Protein AF-A0A8K0JYB5-F1 (afdb_monomer_lite)

Organism: Ladona fulva (NCBI:txid123851)

pLDDT: mean 70.26, std 24.4, range [24.77, 98.0]

Foldseek 3Di:
DLQFPVCLPVAFAEEAEADDCPFQAAADPCVLLLLVQLCVQLVQDDDSVPDDSVVVVVVDDPVSNVPRDQPAQPRYYSDHHYDPVNGGHPPVVVVVVVVVVVVVVVDDDDDDDDDDDDDDDDDDDDDDDDDDDDDDPDDDPDPPPDPRDDHHYHYDYDPDDDDVPDDPCCVVVNDDPVRVLVVLLSCLVRRDDPPSVVSSVVVCVVVVPPPVVDPPPPDDD

Secondary structure (DSSP, 8-state):
----GGGTTT-SEEEEES--TTSTTSS-S-HHHHHHHHHHHHT--S-TTT---HHHHHTS-HHHHHT----PPTTS-SS-----SSS----HHHHHHHHHHHHHHHS--------PPP----------------PPP-PPP------PPP-EEEEE--S----TTS-HHHHHH---HHHHHHHHHHHHHHH-SS-HHHHHHHHHHHTT-GGGSS-------

InterPro domains:
  IPR002018 Carboxylesterase, type B [PF00135] (4-215)
  IPR029058 Alpha/Beta hydrolase fold [G3DSA:3.40.50.1820] (1-219)
  IPR029058 Alpha/Beta hydrolase fold [SSF53474] (3-86)
  IPR051093 Neuroligin and Bile salt-activated lipase [PTHR43903] (5-213)

Structure (mmCIF, N/CA/C/O backbone):
data_AF-A0A8K0JYB5-F1
#
_entry.id   AF-A0A8K0JYB5-F1
#
loop_
_atom_site.group_PDB
_atom_site.id
_atom_site.type_symbol
_atom_site.label_atom_id
_atom_site.label_alt_id
_atom_site.label_comp_id
_atom_site.label_asym_id
_atom_site.label_entity_id
_atom_site.label_seq_id
_atom_site.pdbx_PDB_ins_code
_atom_site.Cartn_x
_atom_site.Cartn_y
_atom_site.Cartn_z
_atom_site.occupancy
_atom_site.B_iso_or_equiv
_atom_site.auth_seq_id
_atom_site.auth_comp_id
_atom_site.auth_asym_id
_atom_site.auth_atom_id
_atom_site.pdbx_PDB_model_num
ATOM 1 N N . MET A 1 1 ? -9.212 4.894 -6.465 1.00 48.72 1 MET A N 1
ATOM 2 C CA . MET A 1 1 ? -9.482 4.908 -7.920 1.00 48.72 1 MET A CA 1
ATOM 3 C C . MET A 1 1 ? -10.558 5.936 -8.332 1.00 48.72 1 MET A C 1
ATOM 5 O O . MET A 1 1 ? -11.061 5.845 -9.437 1.00 48.72 1 MET A O 1
ATOM 9 N N . TYR A 1 2 ? -10.883 6.947 -7.504 1.00 51.00 2 TYR A N 1
ATOM 10 C CA . TYR A 1 2 ? -11.837 8.040 -7.837 1.00 51.00 2 TYR A CA 1
ATOM 11 C C . TYR A 1 2 ? -11.164 9.357 -8.216 1.00 51.00 2 TYR A C 1
ATOM 13 O O . TYR A 1 2 ? -11.813 10.363 -8.461 1.00 51.00 2 TYR A O 1
ATOM 21 N N . PHE A 1 3 ? -9.842 9.307 -8.255 1.00 57.94 3 PHE A N 1
ATOM 22 C CA . PHE A 1 3 ? -8.933 10.429 -8.382 1.00 57.94 3 PHE A CA 1
ATOM 23 C C . PHE A 1 3 ? -8.273 10.466 -9.767 1.00 57.94 3 PHE A C 1
ATOM 25 O O . PHE A 1 3 ? -7.265 11.137 -9.951 1.00 57.94 3 PHE A O 1
ATOM 32 N N . LEU A 1 4 ? -8.815 9.704 -10.727 1.00 59.91 4 LEU A N 1
ATOM 33 C CA . LEU A 1 4 ? -8.378 9.732 -12.116 1.00 59.91 4 LEU A CA 1
ATOM 34 C C . LEU A 1 4 ? -9.314 10.669 -12.896 1.00 59.91 4 LEU A C 1
ATOM 36 O O . LEU A 1 4 ? -10.491 10.327 -13.043 1.00 59.91 4 LEU A O 1
ATOM 40 N N . PRO A 1 5 ? -8.826 11.796 -13.445 1.00 59.94 5 PRO A N 1
ATOM 41 C CA . PRO A 1 5 ? -9.639 12.693 -14.278 1.00 59.94 5 PRO A CA 1
ATOM 42 C C . PRO A 1 5 ? -10.185 11.988 -15.534 1.00 59.94 5 PRO A C 1
ATOM 44 O O . PRO A 1 5 ? -11.191 12.392 -16.105 1.00 59.94 5 PRO A O 1
ATOM 47 N N . LEU A 1 6 ? -9.575 10.866 -15.928 1.00 59.78 6 LEU A N 1
ATOM 48 C CA . LEU A 1 6 ? -10.021 10.014 -17.034 1.00 59.78 6 LEU A CA 1
ATOM 49 C C . LEU A 1 6 ? -11.373 9.317 -16.789 1.00 59.78 6 LEU A C 1
ATOM 51 O O . LEU A 1 6 ? -11.950 8.781 -17.731 1.00 59.78 6 LEU A O 1
ATOM 55 N N . ALA A 1 7 ? -11.873 9.287 -15.550 1.00 67.62 7 ALA A N 1
ATOM 56 C CA . ALA A 1 7 ? -13.094 8.565 -15.184 1.00 67.62 7 ALA A CA 1
ATOM 57 C C . ALA A 1 7 ? -14.283 9.481 -14.835 1.00 67.62 7 ALA A C 1
ATOM 59 O O . ALA A 1 7 ? -15.284 8.990 -14.307 1.00 67.62 7 ALA A O 1
ATOM 60 N N . GLU A 1 8 ? -14.189 10.792 -15.097 1.00 67.25 8 GLU A N 1
ATOM 61 C CA . GLU A 1 8 ? -15.178 11.778 -14.633 1.00 67.25 8 GLU A CA 1
ATOM 62 C C . GLU A 1 8 ? -16.612 11.494 -15.103 1.00 67.25 8 GLU A C 1
ATOM 64 O O . GLU A 1 8 ? -17.526 11.643 -14.292 1.00 67.25 8 GLU A O 1
ATOM 69 N N . ASP A 1 9 ? -16.787 10.963 -16.316 1.00 73.12 9 ASP A N 1
ATOM 70 C CA . ASP A 1 9 ? -18.106 10.687 -16.912 1.00 73.12 9 ASP A CA 1
ATOM 71 C C . ASP A 1 9 ? -18.423 9.190 -17.076 1.00 73.12 9 ASP A C 1
ATOM 73 O O . ASP A 1 9 ? -19.482 8.810 -17.573 1.00 73.12 9 ASP A O 1
ATOM 77 N N . LEU A 1 10 ? -17.515 8.308 -16.648 1.00 78.69 10 LEU A N 1
ATOM 78 C CA . LEU A 1 10 ? -17.691 6.857 -16.782 1.00 78.69 10 LEU A CA 1
ATOM 79 C C . LEU A 1 10 ? -18.368 6.236 -15.556 1.00 78.69 10 LEU A C 1
ATOM 81 O O . LEU A 1 10 ? -19.027 5.202 -15.662 1.00 78.69 10 LEU A O 1
ATOM 85 N N . LEU A 1 11 ? -18.216 6.856 -14.383 1.00 78.12 11 LEU A N 1
ATOM 86 C CA . LEU A 1 11 ? -18.646 6.292 -13.106 1.00 78.12 11 LEU A CA 1
ATOM 87 C C . LEU A 1 11 ? -19.663 7.203 -12.424 1.00 78.12 11 LEU A C 1
ATOM 89 O O . LEU A 1 11 ? -19.336 8.302 -11.992 1.00 78.12 11 LEU A O 1
ATOM 93 N N . HIS A 1 12 ? -20.889 6.706 -12.277 1.00 80.75 12 HIS A N 1
ATOM 94 C CA . HIS A 1 12 ? -21.977 7.431 -11.612 1.00 80.75 12 HIS A CA 1
ATOM 95 C C . HIS A 1 12 ? -22.066 7.101 -10.119 1.00 80.75 12 HIS A C 1
ATOM 97 O O . HIS A 1 12 ? -22.428 7.947 -9.303 1.00 80.75 12 HIS A O 1
ATOM 103 N N . ARG A 1 13 ? -21.744 5.850 -9.765 1.00 84.00 13 ARG A N 1
ATOM 104 C CA . ARG A 1 13 ? -21.832 5.324 -8.404 1.00 84.00 13 ARG A CA 1
ATOM 105 C C . ARG A 1 13 ? -20.625 4.476 -8.058 1.00 84.00 13 ARG A C 1
ATOM 107 O O . ARG A 1 13 ? -20.001 3.858 -8.918 1.00 84.00 13 ARG A O 1
ATOM 114 N N . VAL A 1 14 ? -20.340 4.458 -6.771 1.00 85.25 14 VAL A N 1
ATOM 115 C CA . VAL A 1 14 ? -19.117 3.983 -6.160 1.00 85.25 14 VAL A CA 1
ATOM 116 C C . VAL A 1 14 ? -19.487 3.216 -4.909 1.00 85.25 14 VAL A C 1
ATOM 118 O O . VAL A 1 14 ? -20.144 3.759 -4.023 1.00 85.25 14 VAL A O 1
ATOM 121 N N . ILE A 1 15 ? -19.023 1.974 -4.817 1.00 88.00 15 ILE A N 1
ATOM 122 C CA . ILE A 1 15 ? -19.116 1.187 -3.591 1.00 88.00 15 ILE A CA 1
ATOM 123 C C . ILE A 1 15 ? -17.694 0.851 -3.146 1.00 88.00 15 ILE A C 1
ATOM 125 O O . ILE A 1 15 ? -16.926 0.250 -3.896 1.00 88.00 15 ILE A O 1
ATOM 129 N N . LEU A 1 16 ? -17.338 1.276 -1.938 1.00 87.44 16 LEU A N 1
ATOM 130 C CA . LEU A 1 16 ? -16.077 0.968 -1.275 1.00 87.44 16 LEU A CA 1
ATOM 131 C C . LEU A 1 16 ? -16.330 -0.058 -0.174 1.00 87.44 16 LEU A C 1
ATOM 133 O O . LEU A 1 16 ? -17.006 0.245 0.804 1.00 87.44 16 LEU A O 1
ATOM 137 N N . LEU A 1 17 ? -15.776 -1.258 -0.325 1.00 88.75 17 LEU A N 1
ATOM 138 C CA . LEU A 1 17 ? -15.872 -2.321 0.673 1.00 88.75 17 LEU A CA 1
ATOM 139 C C . LEU A 1 17 ? -14.520 -2.448 1.380 1.00 88.75 17 LEU A C 1
ATOM 141 O O . LEU A 1 17 ? -13.545 -2.831 0.737 1.00 88.75 17 LEU A O 1
ATOM 145 N N . SER A 1 18 ? -14.453 -2.104 2.671 1.00 83.25 18 SER A N 1
ATOM 146 C CA . SER A 1 18 ? -13.259 -2.311 3.515 1.00 83.25 18 SER A CA 1
ATOM 147 C C . SER A 1 18 ? -11.953 -1.760 2.918 1.00 83.25 18 SER A C 1
ATOM 149 O O . SER A 1 18 ? -10.884 -2.354 3.037 1.00 83.25 18 SER A O 1
ATOM 151 N N . GLY A 1 19 ? -12.031 -0.620 2.226 1.00 82.69 19 GLY A N 1
ATOM 152 C CA . GLY A 1 19 ? -10.877 -0.020 1.568 1.00 82.69 19 GLY A CA 1
ATOM 153 C C . GLY A 1 19 ? -11.139 1.390 1.059 1.00 82.69 19 GLY A C 1
ATOM 154 O O . GLY A 1 19 ? -12.228 1.710 0.591 1.00 82.69 19 GLY A O 1
ATOM 155 N N . SER A 1 20 ? -10.118 2.242 1.143 1.00 83.06 20 SER A N 1
ATOM 156 C CA . SER A 1 20 ? -10.150 3.625 0.671 1.00 83.06 20 SER A CA 1
ATOM 157 C C . SER A 1 20 ? -8.807 4.002 0.057 1.00 83.06 20 SER A C 1
ATOM 159 O O . SER A 1 20 ? -7.765 3.503 0.469 1.00 83.06 20 SER A O 1
ATOM 161 N N . ALA A 1 21 ? -8.812 4.941 -0.892 1.00 81.06 21 ALA A N 1
ATOM 162 C CA . ALA A 1 21 ? -7.580 5.542 -1.410 1.00 81.06 21 ALA A CA 1
ATOM 163 C C . ALA A 1 21 ? -6.817 6.357 -0.346 1.00 81.06 21 ALA A C 1
ATOM 165 O O . ALA A 1 21 ? -5.648 6.671 -0.543 1.00 81.06 21 ALA A O 1
ATOM 166 N N . LEU A 1 22 ? -7.474 6.690 0.770 1.00 79.62 22 LEU A N 1
ATOM 167 C CA . LEU A 1 22 ? -6.866 7.369 1.916 1.00 79.62 22 LEU A CA 1
ATOM 168 C C . LEU A 1 22 ? -6.230 6.396 2.917 1.00 79.62 22 LEU A C 1
ATOM 170 O O . LEU A 1 22 ? -5.566 6.830 3.858 1.00 79.62 22 LEU A O 1
ATOM 174 N N . SER A 1 23 ? -6.427 5.088 2.742 1.00 85.25 23 SER A N 1
ATOM 175 C CA . SER A 1 23 ? -5.821 4.101 3.625 1.00 85.25 23 SER A CA 1
ATOM 176 C C . SER A 1 23 ? -4.289 4.143 3.509 1.00 85.25 23 SER A C 1
ATOM 178 O O . SER A 1 23 ? -3.768 4.271 2.399 1.00 85.25 23 SER A O 1
ATOM 180 N N . PRO A 1 24 ? -3.529 3.956 4.608 1.00 83.50 24 PRO A N 1
ATOM 181 C CA . PRO A 1 24 ? -2.062 3.969 4.571 1.00 83.50 24 PRO A CA 1
ATOM 182 C C . PRO A 1 24 ? -1.436 2.949 3.610 1.00 83.50 24 PRO A C 1
ATOM 184 O O . PRO A 1 24 ? -0.300 3.138 3.183 1.00 83.50 24 PRO A O 1
ATOM 187 N N . TRP A 1 25 ? -2.182 1.890 3.282 1.00 85.31 25 TRP A N 1
ATOM 188 C CA . TRP A 1 25 ? -1.802 0.810 2.375 1.00 85.31 25 TRP A CA 1
ATOM 189 C C . TRP A 1 25 ? -2.199 1.043 0.907 1.00 85.31 25 TRP A C 1
ATOM 191 O O . TRP A 1 25 ? -1.864 0.227 0.056 1.00 85.31 25 TRP A O 1
ATOM 201 N N . ALA A 1 26 ? -2.908 2.128 0.586 1.00 88.88 26 ALA A N 1
ATOM 202 C CA . ALA A 1 26 ? -3.446 2.350 -0.757 1.00 88.88 26 ALA A CA 1
ATOM 203 C C . ALA A 1 26 ? -2.486 3.081 -1.709 1.00 88.88 26 ALA A C 1
ATOM 205 O O . ALA A 1 26 ? -2.687 3.032 -2.923 1.00 88.88 26 ALA A O 1
ATOM 206 N N . LEU A 1 27 ? -1.466 3.763 -1.176 1.00 88.50 27 LEU A N 1
ATOM 207 C CA . LEU A 1 27 ? -0.508 4.551 -1.950 1.00 88.50 27 LEU A CA 1
ATOM 208 C C . LEU A 1 27 ? 0.933 4.249 -1.539 1.00 88.50 27 LEU A C 1
ATOM 210 O O . LEU A 1 27 ? 1.238 4.107 -0.352 1.00 88.50 27 LEU A O 1
ATOM 214 N N . GLN A 1 28 ? 1.823 4.208 -2.528 1.00 90.88 28 GLN A N 1
ATOM 215 C CA . GLN A 1 28 ? 3.258 4.121 -2.309 1.00 90.88 28 GLN A CA 1
ATOM 216 C C . GLN A 1 28 ? 3.793 5.481 -1.848 1.00 90.88 28 GLN A C 1
ATOM 218 O O . GLN A 1 28 ? 3.543 6.512 -2.472 1.00 90.88 28 GLN A O 1
ATOM 223 N N . ARG A 1 29 ? 4.532 5.474 -0.738 1.00 86.94 29 ARG A N 1
ATOM 224 C CA . ARG A 1 29 ? 5.099 6.676 -0.111 1.00 86.94 29 ARG A CA 1
ATOM 225 C C . ARG A 1 29 ? 6.464 7.039 -0.657 1.00 86.94 29 ARG A C 1
ATOM 227 O O . ARG A 1 29 ? 6.809 8.213 -0.676 1.00 86.94 29 ARG A O 1
ATOM 234 N N . ASP A 1 30 ? 7.228 6.033 -1.062 1.00 89.31 30 ASP A N 1
ATOM 235 C CA . ASP A 1 30 ? 8.566 6.204 -1.606 1.00 89.31 30 ASP A CA 1
ATOM 236 C C . ASP A 1 30 ? 8.699 5.396 -2.907 1.00 89.31 30 ASP A C 1
ATOM 238 O O . ASP A 1 30 ? 9.260 4.299 -2.931 1.00 89.31 30 ASP A O 1
ATOM 242 N N . PRO A 1 31 ? 8.120 5.897 -4.014 1.00 90.88 31 PRO A N 1
ATOM 243 C CA . PRO A 1 31 ? 8.147 5.189 -5.291 1.00 90.88 31 PRO A CA 1
ATOM 244 C C . PRO A 1 31 ? 9.571 5.026 -5.838 1.00 90.88 31 PRO A C 1
ATOM 246 O O . PRO A 1 31 ? 9.840 4.065 -6.557 1.00 90.88 31 PRO A O 1
ATOM 249 N N . LEU A 1 32 ? 10.500 5.918 -5.475 1.00 91.38 32 LEU A N 1
ATOM 250 C CA . LEU A 1 32 ? 11.887 5.852 -5.930 1.00 91.38 32 LEU A CA 1
ATOM 251 C C . LEU A 1 32 ? 12.664 4.714 -5.267 1.00 91.38 32 LEU A C 1
ATOM 253 O O . LEU A 1 32 ? 13.442 4.048 -5.957 1.00 91.38 32 LEU A O 1
ATOM 257 N N . SER A 1 33 ? 12.459 4.440 -3.974 1.00 92.50 33 SER A N 1
ATOM 258 C CA . SER A 1 33 ? 13.098 3.270 -3.353 1.00 92.50 33 SER A CA 1
ATOM 259 C C . SER A 1 33 ? 12.580 1.956 -3.931 1.00 92.50 33 SER A C 1
ATOM 261 O O . SER A 1 33 ? 13.381 1.054 -4.186 1.00 92.50 33 SER A O 1
ATOM 263 N N . VAL A 1 34 ? 11.282 1.868 -4.241 1.00 94.06 34 VAL A N 1
ATOM 264 C CA . VAL A 1 34 ? 10.707 0.703 -4.932 1.00 94.06 34 VAL A CA 1
ATOM 265 C C . VAL A 1 34 ? 11.284 0.565 -6.340 1.00 94.06 34 VAL A C 1
ATOM 267 O O . VAL A 1 34 ? 11.760 -0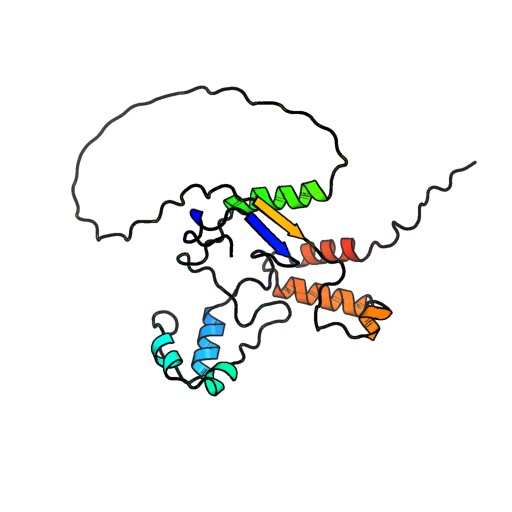.514 -6.691 1.00 94.06 34 VAL A O 1
ATOM 270 N N . LYS A 1 35 ? 11.325 1.650 -7.128 1.00 93.81 35 LYS A N 1
ATOM 271 C CA . LYS A 1 35 ? 11.925 1.656 -8.475 1.00 93.81 35 LYS A CA 1
ATOM 272 C C . LYS A 1 35 ? 13.380 1.184 -8.441 1.00 93.81 35 LYS A C 1
ATOM 274 O O . LYS A 1 35 ? 13.771 0.354 -9.258 1.00 93.81 35 LYS A O 1
ATOM 279 N N . ARG A 1 36 ? 14.164 1.646 -7.461 1.00 94.25 36 ARG A N 1
ATOM 280 C CA . ARG A 1 36 ? 15.546 1.191 -7.247 1.00 94.25 36 ARG A CA 1
ATOM 281 C C . ARG A 1 36 ? 15.624 -0.293 -6.931 1.00 94.25 36 ARG A C 1
ATOM 283 O O . ARG A 1 36 ? 16.428 -0.992 -7.537 1.00 94.25 36 ARG A O 1
ATOM 290 N N . LYS A 1 37 ? 14.770 -0.788 -6.036 1.00 95.25 37 LYS A N 1
ATOM 291 C CA . LYS A 1 37 ? 14.767 -2.205 -5.664 1.00 95.25 37 LYS A CA 1
ATOM 292 C C . LYS A 1 37 ? 14.430 -3.110 -6.849 1.00 95.25 37 LYS A C 1
ATOM 294 O O . LYS A 1 37 ? 15.079 -4.135 -7.042 1.00 95.25 37 LYS A O 1
ATOM 299 N N . VAL A 1 38 ? 13.457 -2.695 -7.659 1.00 95.81 38 VAL A N 1
ATOM 300 C CA . VAL A 1 38 ? 13.084 -3.371 -8.908 1.00 95.81 38 VAL A CA 1
ATOM 301 C C . VAL A 1 38 ? 14.264 -3.375 -9.880 1.00 95.81 38 VAL A C 1
ATOM 303 O O . VAL A 1 38 ? 14.623 -4.433 -10.391 1.00 95.81 38 VAL A O 1
ATOM 306 N N . ALA A 1 39 ? 14.902 -2.225 -10.106 1.00 96.19 39 ALA A N 1
ATOM 307 C CA . ALA A 1 39 ? 16.066 -2.099 -10.985 1.00 96.19 39 ALA A CA 1
ATOM 308 C C . ALA A 1 39 ? 17.226 -3.015 -10.559 1.00 96.19 39 ALA A C 1
ATOM 310 O O . ALA A 1 39 ? 17.793 -3.723 -11.388 1.00 96.19 39 ALA A O 1
ATOM 311 N N . GLU A 1 40 ? 17.542 -3.051 -9.262 1.00 95.50 40 GLU A N 1
ATOM 312 C CA . GLU A 1 40 ? 18.587 -3.910 -8.692 1.00 95.50 40 GLU A CA 1
ATOM 313 C C . GLU A 1 40 ? 18.292 -5.402 -8.891 1.00 95.50 40 GLU A C 1
ATOM 315 O O . GLU A 1 40 ? 19.175 -6.149 -9.303 1.00 95.50 40 GLU A O 1
ATOM 320 N N . GLN A 1 41 ? 17.061 -5.843 -8.613 1.00 96.56 41 GLN A N 1
ATOM 321 C CA . GLN A 1 41 ? 16.699 -7.265 -8.666 1.00 96.56 41 GLN A CA 1
ATOM 322 C C . GLN A 1 41 ? 16.473 -7.779 -10.091 1.00 96.56 41 GLN A C 1
ATOM 324 O O . GLN A 1 41 ? 16.677 -8.960 -10.352 1.00 96.56 41 GLN A O 1
ATOM 329 N N . THR A 1 42 ? 16.083 -6.902 -11.017 1.00 96.44 42 THR A N 1
ATOM 330 C CA . THR A 1 42 ? 15.870 -7.260 -12.429 1.00 96.44 42 THR A CA 1
ATOM 331 C C . THR A 1 42 ? 17.100 -7.010 -13.301 1.00 96.44 42 THR A C 1
ATOM 333 O O . THR A 1 42 ? 17.146 -7.480 -14.437 1.00 96.44 42 THR A O 1
ATOM 336 N N . GLY A 1 43 ? 18.100 -6.269 -12.813 1.00 96.06 43 GLY A N 1
ATOM 337 C CA . GLY A 1 43 ? 19.250 -5.826 -13.608 1.00 96.06 43 GLY A CA 1
ATOM 338 C C . GLY A 1 43 ? 18.916 -4.731 -14.631 1.00 96.06 43 GLY A C 1
ATOM 339 O O . GLY A 1 43 ? 19.703 -4.484 -15.543 1.00 96.06 43 GLY A O 1
ATOM 340 N N . CYS A 1 44 ? 17.749 -4.087 -14.520 1.00 96.06 44 CYS A N 1
ATOM 341 C CA . CYS A 1 44 ? 17.373 -2.950 -15.358 1.00 96.06 44 CYS A CA 1
ATOM 342 C C . CYS A 1 44 ? 17.948 -1.653 -14.778 1.00 96.06 44 CYS A C 1
ATOM 344 O O . CYS A 1 44 ? 17.313 -0.992 -13.959 1.00 96.06 44 CYS A O 1
ATOM 346 N N . HIS A 1 45 ? 19.171 -1.311 -15.183 1.00 92.50 45 HIS A N 1
ATOM 347 C CA . HIS A 1 45 ? 19.892 -0.125 -14.713 1.00 92.50 45 HIS A CA 1
ATOM 348 C C . HIS A 1 45 ? 19.600 1.126 -15.558 1.00 92.50 45 HIS A C 1
ATOM 350 O O . HIS A 1 45 ? 19.175 1.027 -16.706 1.00 92.50 45 HIS A O 1
ATOM 356 N N . GLY A 1 46 ? 19.858 2.300 -14.981 1.00 89.56 46 GLY A N 1
ATOM 357 C CA . GLY A 1 46 ? 19.674 3.619 -15.593 1.00 89.56 46 GLY A CA 1
ATOM 358 C C . GLY A 1 46 ? 19.723 4.719 -14.531 1.00 89.56 46 GLY A C 1
ATOM 359 O O . GLY A 1 46 ? 19.891 4.421 -13.340 1.00 89.56 46 GLY A O 1
ATOM 360 N N . ASP A 1 47 ? 19.553 5.974 -14.937 1.00 91.50 47 ASP A N 1
ATOM 361 C CA . ASP A 1 47 ? 19.247 7.059 -14.008 1.00 91.50 47 ASP A CA 1
ATOM 362 C C . ASP A 1 47 ? 17.798 6.910 -13.531 1.00 91.50 47 ASP A C 1
ATOM 364 O O . ASP A 1 47 ? 16.837 7.175 -14.241 1.00 91.50 47 ASP A O 1
ATOM 368 N N . LEU A 1 48 ? 17.609 6.460 -12.296 1.00 88.69 48 LEU A N 1
ATOM 369 C CA . LEU A 1 48 ? 16.275 6.154 -11.785 1.00 88.69 48 LEU A CA 1
ATOM 370 C C . LEU A 1 48 ? 15.409 7.395 -11.527 1.00 88.69 48 LEU A C 1
ATOM 372 O O . LEU A 1 48 ? 14.213 7.224 -11.271 1.00 88.69 48 LEU A O 1
ATOM 376 N N . LEU A 1 49 ? 15.968 8.605 -11.575 1.00 88.88 49 LEU A N 1
ATOM 377 C CA . LEU A 1 49 ? 15.187 9.838 -11.483 1.00 88.88 49 LEU A CA 1
ATOM 378 C C . LEU A 1 49 ? 14.604 10.217 -12.844 1.00 88.88 49 LEU A C 1
ATOM 380 O O . LEU A 1 49 ? 13.408 10.483 -12.931 1.00 88.88 49 LEU A O 1
ATOM 384 N N . GLU A 1 50 ? 15.424 10.149 -13.889 1.00 88.81 50 GLU A N 1
ATOM 385 C CA . GLU A 1 50 ? 15.081 10.676 -15.214 1.00 88.81 50 GLU A CA 1
ATOM 386 C C . GLU A 1 50 ? 14.654 9.585 -16.212 1.00 88.81 50 GLU A C 1
ATOM 388 O O . GLU A 1 50 ? 13.750 9.803 -17.021 1.00 88.81 50 GLU A O 1
ATOM 393 N N . ASP A 1 51 ? 15.239 8.388 -16.138 1.00 92.00 51 ASP A N 1
ATOM 394 C CA . ASP A 1 51 ? 15.022 7.328 -17.124 1.00 92.00 51 ASP A CA 1
ATOM 395 C C . ASP A 1 51 ? 13.767 6.494 -16.830 1.00 92.00 51 ASP A C 1
ATOM 397 O O . ASP A 1 51 ? 13.498 6.074 -15.695 1.00 92.00 51 ASP A O 1
ATOM 401 N N . ASP A 1 52 ? 13.023 6.154 -17.884 1.00 90.69 52 ASP A N 1
ATOM 402 C CA . ASP A 1 52 ? 11.996 5.114 -17.843 1.00 90.69 52 ASP A CA 1
ATOM 403 C C . ASP A 1 52 ? 12.636 3.734 -18.055 1.00 90.69 52 ASP A C 1
ATOM 405 O O . ASP A 1 52 ? 13.094 3.403 -19.147 1.00 90.69 52 ASP A O 1
ATOM 409 N N . ILE A 1 53 ? 12.642 2.904 -17.008 1.00 94.69 53 ILE A N 1
ATOM 410 C CA . ILE A 1 53 ? 13.175 1.533 -17.059 1.00 94.69 53 ILE A CA 1
ATOM 411 C C . ILE A 1 53 ? 12.160 0.515 -17.609 1.00 94.69 53 ILE A C 1
ATOM 413 O O . ILE A 1 53 ? 12.504 -0.657 -17.787 1.00 94.69 53 ILE A O 1
ATOM 417 N N . ALA A 1 54 ? 10.918 0.927 -17.895 1.00 94.50 54 ALA A N 1
ATOM 418 C CA . ALA A 1 54 ? 9.872 0.040 -18.402 1.00 94.50 54 ALA A CA 1
ATOM 419 C C . ALA A 1 54 ? 10.240 -0.710 -19.696 1.00 94.50 54 ALA A C 1
ATOM 421 O O . ALA A 1 54 ? 9.860 -1.877 -19.796 1.00 94.50 54 ALA A O 1
ATOM 422 N N . PRO A 1 55 ? 10.969 -0.134 -20.676 1.00 96.25 55 PRO A N 1
ATOM 423 C CA . PRO A 1 55 ? 11.417 -0.881 -21.849 1.00 96.25 55 PRO A CA 1
ATOM 424 C C . PRO A 1 55 ? 12.231 -2.127 -21.481 1.00 96.25 55 PRO A C 1
ATOM 426 O O . PRO A 1 55 ? 11.900 -3.208 -21.945 1.00 96.25 55 PRO A O 1
ATOM 429 N N . CYS A 1 56 ? 13.201 -2.008 -20.568 1.00 96.94 56 CYS A N 1
ATOM 430 C CA . CYS A 1 56 ? 13.977 -3.155 -20.087 1.00 96.94 56 CYS A CA 1
ATOM 431 C C . CYS A 1 56 ? 13.108 -4.167 -19.328 1.00 96.94 56 CYS A C 1
ATOM 433 O O . CYS A 1 56 ? 13.250 -5.373 -19.511 1.00 96.94 56 CYS A O 1
ATOM 435 N N . LEU A 1 57 ? 12.182 -3.691 -18.487 1.00 96.81 57 LEU A N 1
ATOM 436 C CA . LEU A 1 57 ? 11.294 -4.572 -17.722 1.00 96.81 57 LEU A CA 1
ATOM 437 C C . LEU A 1 57 ? 10.359 -5.391 -18.619 1.00 96.81 57 LEU A C 1
ATOM 439 O O . LEU A 1 57 ? 10.009 -6.510 -18.258 1.00 96.81 57 LEU A O 1
ATOM 443 N N . ARG A 1 58 ? 9.965 -4.861 -19.784 1.00 97.25 58 ARG A N 1
ATOM 444 C CA . ARG A 1 58 ? 9.135 -5.586 -20.760 1.00 97.25 58 ARG A CA 1
ATOM 445 C C . ARG A 1 58 ? 9.862 -6.768 -21.407 1.00 97.25 58 ARG A C 1
ATOM 447 O O . ARG A 1 58 ? 9.183 -7.685 -21.858 1.00 97.25 58 ARG A O 1
ATOM 454 N N . ASP A 1 59 ? 11.194 -6.765 -21.404 1.00 97.69 59 ASP A N 1
ATOM 455 C CA . ASP A 1 59 ? 12.018 -7.857 -21.937 1.00 97.69 59 ASP A CA 1
ATOM 456 C C . ASP A 1 59 ? 12.319 -8.945 -20.889 1.00 97.69 59 ASP A C 1
ATOM 458 O O . ASP A 1 59 ? 12.900 -9.982 -21.216 1.00 97.69 59 ASP A O 1
ATOM 462 N N . LYS A 1 60 ? 11.934 -8.732 -19.622 1.00 98.00 60 L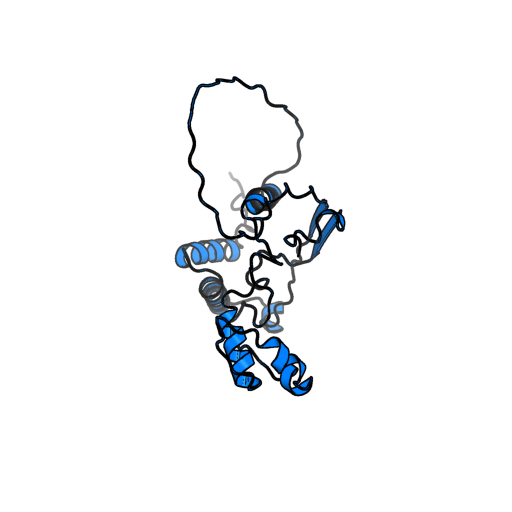YS A N 1
ATOM 463 C CA . LYS A 1 60 ? 12.106 -9.714 -18.543 1.00 98.00 60 LYS A CA 1
ATOM 464 C C . LYS A 1 60 ? 11.054 -10.808 -18.616 1.00 98.00 60 LYS A C 1
ATOM 466 O O . LYS A 1 60 ? 9.906 -10.591 -19.008 1.00 98.00 60 LYS A O 1
ATOM 471 N N . THR A 1 61 ? 11.437 -12.000 -18.181 1.00 97.88 61 THR A N 1
ATOM 472 C CA . THR A 1 61 ? 10.495 -13.107 -18.030 1.00 97.88 61 THR A CA 1
ATOM 473 C C . THR A 1 61 ? 9.522 -12.834 -16.884 1.00 97.88 61 THR A C 1
ATOM 475 O O . THR A 1 61 ? 9.820 -12.111 -15.932 1.00 97.88 61 THR A O 1
ATOM 478 N N . LEU A 1 62 ? 8.342 -13.456 -16.946 1.00 96.81 62 LEU A N 1
ATOM 479 C CA . LEU A 1 62 ? 7.359 -13.349 -15.868 1.00 96.81 62 LEU A CA 1
ATOM 480 C C . LEU A 1 62 ? 7.931 -13.828 -14.524 1.00 96.81 62 LEU A C 1
ATOM 482 O O . LEU A 1 62 ? 7.637 -13.230 -13.496 1.00 96.81 62 LEU A O 1
ATOM 486 N N . GLU A 1 63 ? 8.753 -14.879 -14.529 1.00 97.38 63 GLU A N 1
ATOM 487 C CA . GLU A 1 63 ? 9.383 -15.409 -13.318 1.00 97.38 63 GLU A CA 1
ATOM 488 C C . GLU A 1 63 ? 10.342 -14.392 -12.686 1.00 97.38 63 GLU A C 1
ATOM 490 O O . GLU A 1 63 ? 10.249 -14.137 -11.488 1.00 97.38 63 GLU A O 1
ATOM 495 N N . GLU A 1 64 ? 11.184 -13.734 -13.490 1.00 96.69 64 GLU A N 1
ATOM 496 C CA . GLU A 1 64 ? 12.064 -12.658 -13.012 1.00 96.69 64 GLU A CA 1
ATOM 497 C C . GLU A 1 64 ? 11.270 -11.479 -12.435 1.00 96.69 64 GLU A C 1
ATOM 499 O O . GLU A 1 64 ? 11.657 -10.929 -11.406 1.00 96.69 64 GLU A O 1
ATOM 504 N N . LEU A 1 65 ? 10.152 -11.099 -13.065 1.00 96.25 65 LEU A N 1
ATOM 505 C CA . LEU A 1 65 ? 9.303 -10.002 -12.588 1.00 96.25 65 LEU A CA 1
ATOM 506 C C . LEU A 1 65 ? 8.571 -10.352 -11.285 1.00 96.25 65 LEU A C 1
ATOM 508 O O . LEU A 1 65 ? 8.478 -9.512 -10.391 1.00 96.25 65 LEU A O 1
ATOM 512 N N . LEU A 1 66 ? 8.062 -11.580 -11.160 1.00 95.38 66 LEU A N 1
ATOM 513 C CA . LEU A 1 66 ? 7.370 -12.049 -9.955 1.00 95.38 66 LEU A CA 1
ATOM 514 C C . LEU A 1 66 ? 8.328 -12.333 -8.791 1.00 95.38 66 LEU A C 1
ATOM 516 O O . LEU A 1 66 ? 7.905 -12.289 -7.637 1.00 95.38 66 LEU A O 1
ATOM 520 N N . ALA A 1 67 ? 9.604 -12.598 -9.075 1.00 96.25 67 ALA A N 1
ATOM 521 C CA . ALA A 1 67 ? 10.634 -12.763 -8.054 1.00 96.25 67 ALA A CA 1
ATOM 522 C C . ALA A 1 67 ? 11.004 -11.443 -7.350 1.00 96.25 67 ALA A C 1
ATOM 524 O O . ALA A 1 67 ? 11.643 -11.470 -6.294 1.00 96.25 67 ALA A O 1
ATOM 525 N N . VAL A 1 68 ? 10.605 -10.289 -7.902 1.00 96.38 68 VAL A N 1
ATOM 526 C CA . VAL A 1 68 ? 10.897 -8.985 -7.304 1.00 96.38 68 VAL A CA 1
ATOM 527 C C . VAL A 1 68 ? 10.104 -8.792 -6.013 1.00 96.38 68 VAL A C 1
ATOM 529 O O . VAL A 1 68 ? 8.874 -8.832 -6.002 1.00 96.38 68 VAL A O 1
ATOM 532 N N . SER A 1 69 ? 10.811 -8.496 -4.924 1.00 94.38 69 SER A N 1
ATOM 533 C CA . SER A 1 69 ? 10.219 -8.284 -3.602 1.00 94.38 69 SER A CA 1
ATOM 534 C C . SER A 1 69 ? 10.638 -6.930 -3.015 1.00 94.38 69 SER A C 1
ATOM 536 O O . SER A 1 69 ? 11.772 -6.780 -2.537 1.00 94.38 69 SER A O 1
ATOM 538 N N . PRO A 1 70 ? 9.749 -5.920 -3.052 1.00 86.69 70 PRO A N 1
ATOM 539 C CA . PRO A 1 70 ? 9.955 -4.640 -2.391 1.00 86.69 70 PRO A CA 1
ATOM 540 C C . PRO A 1 70 ? 9.602 -4.792 -0.910 1.00 86.69 70 PRO A C 1
ATOM 542 O O . PRO A 1 70 ? 8.474 -4.513 -0.539 1.00 86.69 70 PRO A O 1
ATOM 545 N N . ASP A 1 71 ? 10.540 -5.284 -0.096 1.00 90.12 71 ASP A N 1
ATOM 546 C CA . ASP A 1 71 ? 10.426 -5.482 1.364 1.00 90.12 71 ASP A CA 1
ATOM 547 C C . ASP A 1 71 ? 9.923 -4.209 2.085 1.00 90.12 71 ASP A C 1
ATOM 549 O O . ASP A 1 71 ? 10.721 -3.308 2.376 1.00 90.12 71 ASP A O 1
ATOM 553 N N . PRO A 1 72 ? 8.606 -4.062 2.331 1.00 91.06 72 PRO A N 1
ATOM 554 C CA . PRO A 1 72 ? 8.050 -2.812 2.804 1.00 91.06 72 PRO A CA 1
ATOM 555 C C . PRO A 1 72 ? 7.932 -2.827 4.330 1.00 91.06 72 PRO A C 1
ATOM 557 O O . PRO A 1 72 ? 7.706 -3.873 4.948 1.00 91.06 72 PRO A O 1
ATOM 560 N N . PRO A 1 73 ? 7.986 -1.659 4.992 1.00 90.56 73 PRO A N 1
ATOM 561 C CA . PRO A 1 73 ? 7.660 -1.590 6.405 1.00 90.56 73 PRO A CA 1
ATOM 562 C C . PRO A 1 73 ? 6.245 -2.121 6.659 1.00 90.56 73 PRO A C 1
ATOM 564 O O . PRO A 1 73 ? 5.314 -1.836 5.908 1.00 90.56 73 PRO A O 1
ATOM 567 N N . ARG A 1 74 ? 6.062 -2.835 7.775 1.00 89.06 74 ARG A N 1
ATOM 568 C CA . ARG A 1 74 ? 4.751 -3.353 8.195 1.00 89.06 74 ARG A CA 1
ATOM 569 C C . ARG A 1 74 ? 3.660 -2.275 8.094 1.00 89.06 74 ARG A C 1
ATOM 571 O O . ARG A 1 74 ? 3.885 -1.144 8.536 1.00 89.06 74 ARG A O 1
ATOM 578 N N . PHE A 1 75 ? 2.492 -2.661 7.576 1.00 88.31 75 PHE A N 1
ATOM 579 C CA . PHE A 1 75 ? 1.313 -1.817 7.310 1.00 88.31 75 PHE A CA 1
ATOM 580 C C . PHE A 1 75 ? 1.411 -0.851 6.123 1.00 88.31 75 PHE A C 1
ATOM 582 O O . PHE A 1 75 ? 0.445 -0.132 5.862 1.00 88.31 75 PHE A O 1
ATOM 589 N N . LEU A 1 76 ? 2.535 -0.824 5.408 1.00 89.19 76 LEU A N 1
ATOM 590 C CA . LEU A 1 76 ? 2.699 -0.055 4.178 1.00 89.19 76 LEU A CA 1
ATOM 591 C C . LEU A 1 76 ? 2.753 -0.990 2.965 1.00 89.19 76 LEU A C 1
ATOM 593 O O . LEU A 1 76 ? 3.114 -2.160 3.110 1.00 89.19 76 LEU A O 1
ATOM 597 N N . PRO A 1 77 ? 2.394 -0.499 1.769 1.00 90.88 77 PRO A N 1
ATOM 598 C CA . PRO A 1 77 ? 2.431 -1.323 0.577 1.00 90.88 77 PRO A CA 1
ATOM 599 C C . PRO A 1 77 ? 3.855 -1.409 0.013 1.00 90.88 77 PRO A C 1
ATOM 601 O O . PRO A 1 77 ? 4.620 -0.446 0.072 1.00 90.88 77 PRO A O 1
ATOM 604 N N . GLY A 1 78 ? 4.189 -2.554 -0.583 1.00 91.88 78 GLY A N 1
ATOM 605 C CA . GLY A 1 78 ? 5.392 -2.712 -1.408 1.00 91.88 78 GLY A CA 1
ATOM 606 C C . GLY A 1 78 ? 5.167 -2.158 -2.813 1.00 91.88 78 GLY A C 1
ATOM 607 O O . GLY A 1 78 ? 5.740 -1.142 -3.196 1.00 91.88 78 GLY A O 1
ATOM 608 N N . PHE A 1 79 ? 4.249 -2.768 -3.563 1.00 92.94 79 PHE A N 1
ATOM 609 C CA . PHE A 1 79 ? 3.742 -2.214 -4.818 1.00 92.94 79 PHE A CA 1
ATOM 610 C C . PHE A 1 79 ? 2.380 -1.559 -4.591 1.00 92.94 79 PHE A C 1
ATOM 612 O O . PHE A 1 79 ? 1.449 -2.202 -4.110 1.00 92.94 79 PHE A O 1
ATOM 619 N N . ALA A 1 80 ? 2.262 -0.281 -4.939 1.00 91.25 80 ALA A N 1
ATOM 620 C CA . ALA A 1 80 ? 1.009 0.464 -4.912 1.00 91.25 80 ALA A CA 1
ATOM 621 C C . ALA A 1 80 ? 1.073 1.643 -5.894 1.00 91.25 80 ALA A C 1
ATOM 623 O O . ALA A 1 80 ? 2.173 2.066 -6.265 1.00 91.25 80 ALA A O 1
ATOM 624 N N . PRO A 1 81 ? -0.082 2.202 -6.297 1.00 89.12 81 PRO A N 1
ATOM 625 C CA . PRO A 1 81 ? -0.121 3.461 -7.030 1.00 89.12 81 PRO A CA 1
ATOM 626 C C . PRO A 1 81 ? 0.613 4.570 -6.269 1.00 89.12 81 PRO A C 1
ATOM 628 O O . PRO A 1 81 ? 0.623 4.585 -5.039 1.00 89.12 81 PRO A O 1
ATOM 631 N N . PHE A 1 82 ? 1.184 5.528 -6.988 1.00 86.12 82 PHE A N 1
ATOM 632 C CA . PHE A 1 82 ? 1.776 6.732 -6.412 1.00 86.12 82 PHE A CA 1
ATOM 633 C C . PHE A 1 82 ? 1.169 7.967 -7.073 1.00 86.12 82 PHE A C 1
ATOM 635 O O . PHE A 1 82 ? 0.588 7.890 -8.154 1.00 86.12 82 PHE A O 1
ATOM 642 N N . VAL A 1 83 ? 1.256 9.101 -6.385 1.00 82.56 83 VAL A N 1
ATOM 643 C CA . VAL A 1 83 ? 0.735 10.374 -6.885 1.00 82.56 83 VAL A CA 1
ATOM 644 C C . VAL A 1 83 ? 1.765 10.956 -7.848 1.00 82.56 83 VAL A C 1
ATOM 646 O O . VAL A 1 83 ? 2.844 11.359 -7.423 1.00 82.56 83 VAL A O 1
ATOM 649 N N . ASP A 1 84 ? 1.438 10.978 -9.137 1.00 73.88 84 ASP A N 1
ATOM 650 C CA . ASP A 1 84 ? 2.293 11.493 -10.217 1.00 73.88 84 ASP A CA 1
ATOM 651 C C . ASP A 1 84 ? 1.722 12.753 -10.888 1.00 73.88 84 ASP A C 1
ATOM 653 O O . ASP A 1 84 ? 2.338 13.322 -11.786 1.00 73.88 84 ASP A O 1
ATOM 657 N N . GLY A 1 85 ? 0.532 13.197 -10.470 1.00 64.75 85 GLY A N 1
ATOM 658 C CA . GLY A 1 85 ? -0.147 14.352 -11.056 1.00 64.75 85 GLY A CA 1
ATOM 659 C C . GLY A 1 85 ? -0.744 14.109 -12.449 1.00 64.75 85 GLY A C 1
ATOM 660 O O . GLY A 1 85 ? -1.429 14.989 -12.966 1.00 64.75 85 GLY A O 1
ATOM 661 N N . ALA A 1 86 ? -0.514 12.940 -13.054 1.00 61.53 86 ALA A N 1
ATOM 662 C CA . ALA A 1 86 ? -0.965 12.601 -14.403 1.00 61.53 86 ALA A CA 1
ATOM 663 C C . ALA A 1 86 ? -2.094 11.565 -14.377 1.00 61.53 86 ALA A C 1
ATOM 665 O O . ALA A 1 86 ? -3.114 11.737 -15.046 1.00 61.53 86 ALA A O 1
ATOM 666 N N . ALA A 1 87 ? -1.929 10.508 -13.584 1.00 57.78 87 ALA A N 1
ATOM 667 C CA . ALA A 1 87 ? -2.911 9.447 -13.436 1.00 57.78 87 ALA A CA 1
ATOM 668 C C . ALA A 1 87 ? -3.651 9.554 -12.102 1.00 57.78 87 ALA A C 1
ATOM 670 O O . ALA A 1 87 ? -4.870 9.421 -12.090 1.00 57.78 87 ALA A O 1
ATOM 671 N N . VAL A 1 88 ? -2.959 9.821 -10.990 1.00 60.66 88 VAL A N 1
ATOM 672 C CA . VAL A 1 88 ? -3.569 9.843 -9.648 1.00 60.66 88 VAL A CA 1
ATOM 673 C C . VAL A 1 88 ? -3.504 11.250 -9.055 1.00 60.66 88 VAL A C 1
ATOM 675 O O . VAL A 1 88 ? -2.430 11.717 -8.681 1.00 60.66 88 VAL A O 1
ATOM 678 N N . LEU A 1 89 ? -4.659 11.911 -8.925 1.00 60.78 89 LEU A N 1
ATOM 679 C CA . LEU A 1 89 ? -4.801 13.235 -8.311 1.00 60.78 89 LEU A CA 1
ATOM 680 C C . LEU A 1 89 ? -5.464 13.141 -6.937 1.00 60.78 89 LEU A C 1
ATOM 682 O O . LEU A 1 89 ? -6.686 13.097 -6.836 1.00 60.78 89 LEU A O 1
ATOM 686 N N . LEU A 1 90 ? -4.687 13.150 -5.854 1.00 58.81 90 LEU A N 1
ATOM 687 C CA . LEU A 1 90 ? -5.265 13.251 -4.513 1.00 58.81 90 LEU A CA 1
AT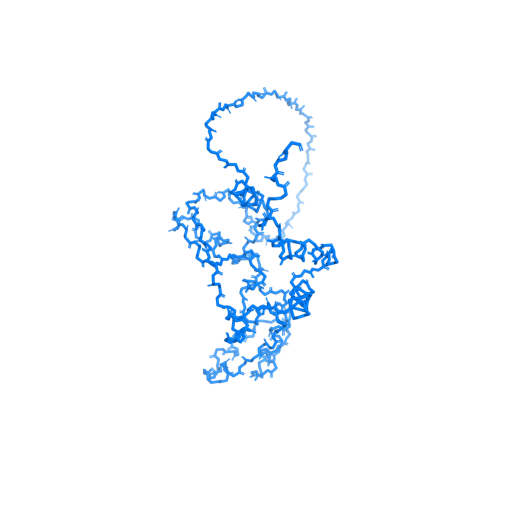OM 688 C C . LEU A 1 90 ? -5.613 14.721 -4.213 1.00 58.81 90 LEU A C 1
ATOM 690 O O . LEU A 1 90 ? -4.841 15.440 -3.585 1.00 58.81 90 LEU A O 1
ATOM 694 N N . SER A 1 91 ? -6.760 15.186 -4.709 1.00 50.94 91 SER A N 1
ATOM 695 C CA . SER A 1 91 ? -7.231 16.555 -4.471 1.00 50.94 91 SER A CA 1
ATOM 696 C C . SER A 1 91 ? -7.740 16.700 -3.035 1.00 50.94 91 SER A C 1
ATOM 698 O O . SER A 1 91 ? -8.816 16.208 -2.682 1.00 50.94 91 SER A O 1
ATOM 700 N N . THR A 1 92 ? -6.970 17.409 -2.210 1.00 45.91 92 THR A N 1
ATOM 701 C CA . THR A 1 92 ? -7.261 17.693 -0.794 1.00 45.91 92 THR A CA 1
ATOM 702 C C . THR A 1 92 ? -8.557 18.475 -0.572 1.00 45.91 92 THR A C 1
ATOM 704 O O . THR A 1 92 ? -9.104 18.421 0.523 1.00 45.91 92 THR A O 1
ATOM 707 N N . GLU A 1 93 ? -9.098 19.142 -1.593 1.00 44.66 93 GLU A N 1
ATOM 708 C CA . GLU A 1 93 ? -10.353 19.904 -1.477 1.00 44.66 93 GLU A CA 1
ATOM 709 C C . GLU A 1 93 ? -11.590 19.006 -1.329 1.00 44.66 93 GLU A C 1
ATOM 711 O O . GLU A 1 93 ? -12.547 19.375 -0.661 1.00 44.66 93 GLU A O 1
ATOM 716 N N . THR A 1 94 ? -11.540 17.771 -1.839 1.00 43.75 94 THR A N 1
ATOM 717 C CA . THR A 1 94 ? -12.628 16.784 -1.669 1.00 43.75 94 THR A CA 1
ATOM 718 C C . THR A 1 94 ? -12.497 15.945 -0.395 1.00 43.75 94 THR A C 1
ATOM 720 O O . THR A 1 94 ? -13.450 15.289 0.022 1.00 43.75 94 THR A O 1
ATOM 723 N N . ALA A 1 95 ? -11.333 15.975 0.267 1.00 41.19 95 ALA A N 1
ATOM 724 C CA . ALA A 1 95 ? -11.129 15.276 1.535 1.00 41.19 95 ALA A CA 1
ATOM 725 C C . ALA A 1 95 ? -11.907 15.939 2.689 1.00 41.19 95 ALA A C 1
ATOM 727 O O . ALA A 1 95 ? -12.329 15.240 3.609 1.00 41.19 95 ALA A O 1
ATOM 728 N N . GLY A 1 96 ? -12.143 17.257 2.619 1.00 37.72 96 GLY A N 1
ATOM 729 C CA . GLY A 1 96 ? -12.927 18.003 3.612 1.00 37.72 96 GLY A CA 1
ATOM 730 C C . GLY A 1 96 ? -14.387 17.547 3.709 1.00 37.72 96 GLY A C 1
ATOM 731 O O . GLY A 1 96 ? -14.906 17.393 4.816 1.00 37.72 96 GLY A O 1
ATOM 732 N N . ASP A 1 97 ? -15.005 17.222 2.570 1.00 39.41 97 ASP A N 1
ATOM 733 C CA . ASP A 1 97 ? -16.390 16.727 2.499 1.00 39.41 97 ASP A CA 1
ATOM 734 C C . ASP A 1 97 ? -16.515 15.244 2.900 1.00 39.41 97 ASP A C 1
ATOM 736 O O . ASP A 1 97 ? -17.537 14.804 3.428 1.00 39.41 97 ASP A O 1
ATOM 740 N N . VAL A 1 98 ? -15.455 14.448 2.709 1.00 42.06 98 VAL A N 1
ATOM 741 C CA . VAL A 1 98 ? -15.424 13.037 3.142 1.00 42.06 98 VAL A CA 1
ATOM 742 C C . VAL A 1 98 ? -15.174 12.920 4.650 1.00 42.06 98 VAL A C 1
ATOM 744 O O . VAL A 1 98 ? -15.792 12.086 5.315 1.00 42.06 98 VAL A O 1
ATOM 747 N N . LEU A 1 99 ? -14.320 13.779 5.218 1.00 40.50 99 LEU A N 1
ATOM 748 C CA . LEU A 1 99 ? -14.049 13.817 6.662 1.00 40.50 99 LEU A CA 1
ATOM 749 C C . LEU A 1 99 ? -15.286 14.241 7.472 1.00 40.50 99 LEU A C 1
ATOM 751 O O . LEU A 1 99 ? -15.536 13.697 8.553 1.00 40.50 99 LEU A O 1
ATOM 755 N N . THR A 1 100 ? -16.108 15.147 6.936 1.00 36.91 100 THR A N 1
ATOM 756 C CA . THR A 1 100 ? -17.384 15.539 7.556 1.00 36.91 100 THR A CA 1
ATOM 757 C C . THR A 1 100 ? -18.417 14.411 7.525 1.00 36.91 100 THR A C 1
ATOM 759 O O . THR A 1 100 ? -19.132 14.232 8.510 1.00 36.91 100 THR A O 1
ATOM 762 N N . ALA A 1 101 ? -18.445 13.575 6.481 1.00 37.62 101 ALA A N 1
ATOM 763 C CA . ALA A 1 101 ? -19.324 12.402 6.433 1.00 37.62 101 ALA A CA 1
ATOM 764 C C . ALA A 1 101 ? -18.946 11.324 7.472 1.00 37.62 101 ALA A C 1
ATOM 766 O O . ALA A 1 101 ? -19.829 10.720 8.084 1.00 37.62 101 ALA A O 1
ATOM 767 N N . THR A 1 102 ? -17.647 11.118 7.733 1.00 39.69 102 THR A N 1
ATOM 768 C CA . THR A 1 102 ? -17.187 10.178 8.774 1.00 39.69 102 THR A CA 1
ATOM 769 C C . THR A 1 102 ? -17.457 10.671 10.197 1.00 39.69 102 THR A C 1
ATOM 771 O O . THR A 1 102 ? -17.773 9.862 11.067 1.00 39.69 102 THR A O 1
ATOM 774 N N . ALA A 1 103 ? -17.402 11.985 10.439 1.00 35.34 103 ALA A N 1
ATOM 775 C CA . ALA A 1 103 ? -17.747 12.565 11.737 1.00 35.34 103 ALA A CA 1
ATOM 776 C C . ALA A 1 103 ? -19.270 12.595 11.976 1.00 35.34 103 ALA A C 1
ATOM 778 O O . ALA A 1 103 ? -19.726 12.325 13.086 1.00 35.34 103 ALA A O 1
ATOM 779 N N . ALA A 1 104 ? -20.066 12.855 10.933 1.00 35.12 104 ALA A N 1
ATOM 780 C CA . ALA A 1 104 ? -21.525 12.900 11.025 1.00 35.12 104 ALA A CA 1
ATOM 781 C C . ALA A 1 104 ? -22.154 11.519 11.284 1.00 35.12 104 ALA A C 1
ATOM 783 O O . ALA A 1 104 ? -23.131 11.422 12.023 1.00 35.12 104 ALA A O 1
ATOM 784 N N . ALA A 1 105 ? -21.574 10.437 10.752 1.00 42.62 105 ALA A N 1
ATOM 785 C CA . ALA A 1 105 ? -22.047 9.076 11.030 1.00 42.62 105 ALA A CA 1
ATOM 786 C C . ALA A 1 105 ? -21.810 8.638 12.491 1.00 42.62 105 ALA A C 1
ATOM 788 O O . ALA A 1 105 ? -22.537 7.788 13.002 1.00 42.62 105 ALA A O 1
ATOM 789 N N . ALA A 1 106 ? -20.823 9.231 13.174 1.00 40.84 106 ALA A N 1
ATOM 790 C CA . ALA A 1 106 ? -20.530 8.965 14.583 1.00 40.84 106 ALA A CA 1
ATOM 791 C C . ALA A 1 106 ? -21.358 9.833 15.552 1.00 40.84 106 ALA A C 1
ATOM 793 O O . ALA A 1 106 ? -21.415 9.539 16.746 1.00 40.84 106 ALA A O 1
ATOM 794 N N . ALA A 1 107 ? -22.014 10.888 15.058 1.00 38.97 107 ALA A N 1
ATOM 795 C CA . ALA A 1 107 ? -22.704 11.868 15.885 1.00 38.97 107 ALA A CA 1
ATOM 796 C C . ALA A 1 107 ? -24.005 12.361 15.230 1.00 38.97 107 ALA A C 1
ATOM 798 O O . ALA A 1 107 ? -24.020 13.459 14.680 1.00 38.97 107 ALA A O 1
ATOM 799 N N . SER A 1 108 ? -25.095 11.578 15.302 1.00 30.45 108 SER A N 1
ATOM 800 C CA . SER A 1 108 ? -26.470 12.030 15.656 1.00 30.45 108 SER A CA 1
ATOM 801 C C . SER A 1 108 ? -27.580 11.037 15.224 1.00 30.45 108 SER A C 1
ATOM 803 O O . SER A 1 108 ? -27.482 10.452 14.147 1.00 30.45 108 SER A O 1
ATOM 805 N N . PRO A 1 109 ? -28.674 10.875 16.008 1.00 34.03 109 PRO A N 1
ATOM 806 C CA . PRO A 1 109 ? -29.942 10.273 15.563 1.00 34.03 109 PRO A CA 1
ATOM 807 C C . PRO A 1 109 ? -30.786 11.277 14.731 1.00 34.03 109 PRO A C 1
ATOM 809 O O . PRO A 1 109 ? -30.428 12.454 14.650 1.00 34.03 109 PRO A O 1
ATOM 812 N N . PRO A 1 110 ? -31.887 10.854 14.070 1.00 39.19 110 PRO A N 1
ATOM 813 C CA . PRO A 1 110 ? -32.424 11.557 12.909 1.00 39.19 110 PRO A CA 1
ATOM 814 C C . PRO A 1 110 ? -33.431 12.631 13.313 1.00 39.19 110 PRO A C 1
ATOM 816 O O . PRO A 1 110 ? -34.432 12.278 13.910 1.00 39.19 110 PRO A O 1
ATOM 819 N N . HIS A 1 111 ? -33.251 13.891 12.908 1.00 27.45 111 HIS A N 1
ATOM 820 C CA . HIS A 1 111 ? -34.371 14.798 12.621 1.00 27.45 111 HIS A CA 1
ATOM 821 C C . HIS A 1 111 ? -33.973 15.895 11.619 1.00 27.45 111 HIS A C 1
ATOM 823 O O . HIS A 1 111 ? -32.860 16.409 11.601 1.00 27.45 111 HIS A O 1
ATOM 829 N N . SER A 1 112 ? -34.937 16.187 10.753 1.00 35.53 112 SER A N 1
ATOM 830 C CA . SER A 1 112 ? -34.970 17.113 9.622 1.00 35.53 112 SER A CA 1
ATOM 831 C C . SER A 1 112 ? -34.887 18.593 10.000 1.00 35.53 112 SER A C 1
ATOM 833 O O . SER A 1 112 ? -35.589 18.993 10.921 1.00 35.53 112 SER A O 1
ATOM 835 N N . SER A 1 113 ? -34.230 19.417 9.173 1.00 29.88 113 SER A N 1
ATOM 836 C CA . SER A 1 113 ? -34.869 20.578 8.515 1.00 29.88 113 SER A CA 1
ATOM 837 C C . SER A 1 113 ? -33.874 21.402 7.691 1.00 29.88 113 SER A C 1
ATOM 839 O O . SER A 1 113 ? -32.746 21.648 8.101 1.00 29.88 113 SER A O 1
ATOM 841 N N . SER A 1 114 ? -34.356 21.832 6.531 1.00 36.50 114 SER A N 1
ATOM 842 C CA . SER A 1 114 ? -33.768 22.722 5.529 1.00 36.50 114 SER A CA 1
ATOM 843 C C . SER A 1 114 ? -33.548 24.166 5.993 1.00 36.50 114 SER A C 1
ATOM 845 O O . SER A 1 114 ? -34.424 24.717 6.659 1.00 36.50 114 SER A O 1
ATOM 847 N N . SER A 1 115 ? -32.529 24.839 5.449 1.00 28.02 115 SER A N 1
ATOM 848 C CA . SER A 1 115 ? -32.613 26.273 5.124 1.00 28.02 115 SER A CA 1
ATOM 849 C C . SER A 1 115 ? -31.569 26.709 4.081 1.00 28.02 115 SER A C 1
ATOM 851 O O . SER A 1 115 ? -30.405 26.322 4.120 1.00 28.02 115 SER A O 1
ATOM 853 N N . HIS A 1 116 ? -32.045 27.496 3.110 1.00 27.33 116 HIS A N 1
ATOM 854 C CA . HIS A 1 116 ? -31.292 28.206 2.069 1.00 27.33 116 HIS A CA 1
ATOM 855 C C . HIS A 1 116 ? -30.450 29.374 2.629 1.00 27.33 116 HIS A C 1
ATOM 857 O O . HIS A 1 116 ? -30.810 29.913 3.677 1.00 27.33 116 HIS A O 1
ATOM 863 N N . PRO A 1 117 ? -29.414 29.850 1.905 1.00 33.16 117 PRO A N 1
ATOM 864 C CA . PRO A 1 117 ? -28.689 31.078 2.240 1.00 33.16 117 PRO A CA 1
ATOM 865 C C . PRO A 1 117 ? -29.223 32.319 1.480 1.00 33.16 117 PRO A C 1
ATOM 867 O O . PRO A 1 117 ? -29.685 32.183 0.345 1.00 33.16 117 PRO A O 1
ATOM 870 N N . PRO A 1 118 ? -29.111 33.542 2.038 1.00 29.92 118 PRO A N 1
ATOM 871 C CA . PRO A 1 118 ? -28.953 34.785 1.272 1.00 29.92 118 PRO A CA 1
ATOM 872 C C . PRO A 1 118 ? -27.442 35.029 1.043 1.00 29.92 118 PRO A C 1
ATOM 874 O O . PRO A 1 118 ? -26.616 34.483 1.764 1.00 29.92 118 PRO A O 1
ATOM 877 N N . GLY A 1 119 ? -26.934 35.778 0.070 1.00 24.77 119 GLY A N 1
ATOM 878 C CA . GLY A 1 119 ? -27.410 36.966 -0.630 1.00 24.77 119 GLY A CA 1
ATOM 879 C C . GLY A 1 119 ? -26.177 37.879 -0.746 1.00 24.77 119 GLY A C 1
ATOM 880 O O . GLY A 1 119 ? -25.582 38.233 0.267 1.00 24.77 119 GLY A O 1
ATOM 881 N N . SER A 1 120 ? -25.737 38.146 -1.972 1.00 29.67 120 SER A N 1
ATOM 882 C CA . SER A 1 120 ? -24.486 38.811 -2.360 1.00 29.67 120 SER A CA 1
ATOM 883 C C . SER A 1 120 ? -24.506 40.334 -2.192 1.00 29.67 120 SER A C 1
ATOM 885 O O . SER A 1 120 ? -25.550 40.958 -2.363 1.00 29.67 120 SER A O 1
ATOM 887 N N . SER A 1 121 ? -23.329 40.936 -1.994 1.00 28.61 121 SER A N 1
ATOM 888 C CA . SER A 1 121 ? -23.078 42.347 -2.312 1.00 28.61 121 SER A CA 1
ATOM 889 C C . SER A 1 121 ? -21.701 42.524 -2.956 1.00 28.61 121 SER A C 1
ATOM 891 O O . SER A 1 121 ? -20.693 42.041 -2.438 1.00 28.61 121 SER A O 1
ATOM 893 N N . GLU A 1 122 ? -21.725 43.205 -4.095 1.00 27.58 122 GLU A N 1
ATOM 894 C CA . GLU A 1 122 ? -20.665 43.483 -5.064 1.00 27.58 122 GLU A CA 1
ATOM 895 C C . GLU A 1 122 ? -19.753 44.653 -4.654 1.00 27.58 122 GLU A C 1
ATOM 897 O O . GLU A 1 122 ? -20.143 45.494 -3.843 1.00 27.58 122 GLU A O 1
ATOM 902 N N . SER A 1 123 ? -18.574 44.751 -5.285 1.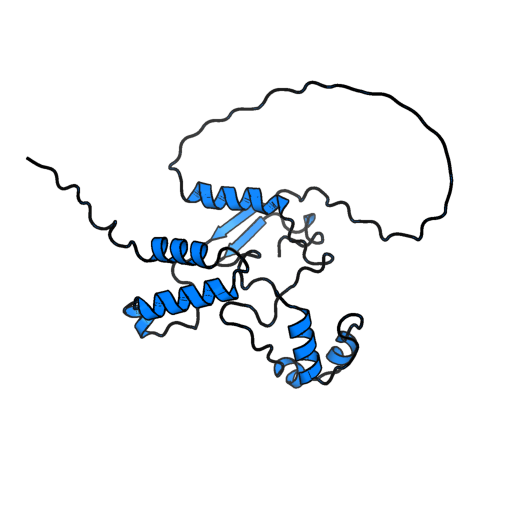00 27.59 123 SER A N 1
ATOM 903 C CA . SER A 1 123 ? -17.886 46.018 -5.607 1.00 27.59 123 SER A CA 1
ATOM 904 C C . SER A 1 123 ? -16.811 45.798 -6.693 1.00 27.59 123 SER A C 1
ATOM 906 O O . SER A 1 123 ? -15.803 45.137 -6.449 1.00 27.59 123 SER A O 1
ATOM 908 N N . GLU A 1 124 ? -17.047 46.361 -7.884 1.00 28.00 124 GLU A N 1
ATOM 909 C CA . GLU A 1 124 ? -16.075 46.697 -8.952 1.00 28.00 124 GLU A CA 1
ATOM 910 C C . GLU A 1 124 ? -15.365 48.036 -8.599 1.00 28.00 124 GLU A C 1
ATOM 912 O O . GLU A 1 124 ? -15.866 48.766 -7.749 1.00 28.00 124 GLU A O 1
ATOM 917 N N . GLY A 1 125 ? -14.240 48.508 -9.158 1.00 26.84 125 GLY A N 1
ATOM 918 C CA . GLY A 1 125 ? -13.373 48.121 -10.277 1.00 26.84 125 GLY A CA 1
ATOM 919 C C . GLY A 1 125 ? -12.383 49.270 -10.625 1.00 26.84 125 GLY A C 1
ATOM 920 O O . GLY A 1 125 ? -12.457 50.345 -10.029 1.00 26.84 125 GLY A O 1
ATOM 921 N N . GLY A 1 126 ? -11.503 49.040 -11.621 1.00 24.91 126 GLY A N 1
ATOM 922 C CA . GLY A 1 126 ? -10.698 50.035 -12.382 1.00 24.91 126 GLY A CA 1
ATOM 923 C C . GLY A 1 126 ? -9.199 50.135 -12.013 1.00 24.91 126 GLY A C 1
ATOM 924 O O . GLY A 1 126 ? -8.879 50.210 -10.835 1.00 24.91 126 GLY A O 1
ATOM 925 N N . GLY A 1 127 ? -8.201 50.164 -12.913 1.00 26.86 127 GLY A N 1
ATOM 926 C CA . GLY A 1 127 ? -8.107 50.107 -14.384 1.00 26.86 127 GLY A CA 1
ATOM 927 C C . GLY A 1 127 ? -6.636 50.300 -14.862 1.00 26.86 127 GLY A C 1
ATOM 928 O O . GLY A 1 127 ? -5.852 50.887 -14.126 1.00 26.86 127 GLY A O 1
ATOM 929 N N . GLU A 1 128 ? -6.332 49.801 -16.081 1.00 26.02 128 GLU A N 1
ATOM 930 C CA . GLU A 1 128 ? -5.310 50.219 -17.100 1.00 26.02 128 GLU A CA 1
ATOM 931 C C . GLU A 1 128 ? -3.785 50.176 -16.757 1.00 26.02 128 GLU A C 1
ATOM 933 O O . GLU A 1 128 ? -3.383 50.543 -15.666 1.00 26.02 128 GLU A O 1
ATOM 938 N N . GLY A 1 129 ? -2.811 49.789 -17.607 1.00 25.52 129 GLY A N 1
ATOM 939 C CA . GLY A 1 129 ? -2.725 49.339 -19.008 1.00 25.52 129 GLY A CA 1
ATOM 940 C C . GLY A 1 129 ? -1.246 49.115 -19.457 1.00 25.52 129 GLY A C 1
ATOM 941 O O . GLY A 1 129 ? -0.318 49.389 -18.699 1.00 25.52 129 GLY A O 1
ATOM 942 N N . SER A 1 130 ? -1.069 48.698 -20.724 1.00 27.64 130 SER A N 1
ATOM 943 C CA . SER A 1 130 ? 0.125 48.771 -21.613 1.00 27.64 130 SER A CA 1
ATOM 944 C C . SER A 1 130 ? 1.144 47.612 -21.755 1.00 27.64 130 SER A C 1
ATOM 946 O O . SER A 1 130 ? 1.459 46.871 -20.834 1.00 27.64 130 SER A O 1
ATOM 948 N N . GLU A 1 131 ? 1.612 47.507 -23.007 1.00 30.14 131 GLU A N 1
ATOM 949 C CA . GLU A 1 131 ? 2.179 46.394 -23.789 1.00 30.14 131 GLU A CA 1
ATOM 950 C C . GLU A 1 131 ? 3.651 45.988 -23.541 1.00 30.14 131 GLU A C 1
ATOM 952 O O . GLU A 1 131 ? 4.472 46.780 -23.088 1.00 30.14 131 GLU A O 1
ATOM 957 N N . GLY A 1 132 ? 4.001 44.773 -23.993 1.00 27.08 132 GLY A N 1
ATOM 958 C CA . GLY A 1 132 ? 5.374 44.315 -24.250 1.00 27.08 132 GLY A CA 1
ATOM 959 C C . GLY A 1 132 ? 5.418 42.816 -24.571 1.00 27.08 132 GLY A C 1
ATOM 960 O O . GLY A 1 132 ? 5.062 42.001 -23.726 1.00 27.08 132 GLY A O 1
ATOM 961 N N . GLY A 1 133 ? 5.789 42.446 -25.801 1.00 32.47 133 GLY A N 1
ATOM 962 C CA . GLY A 1 133 ? 5.861 41.054 -26.252 1.00 32.47 133 GLY A CA 1
ATOM 963 C C . GLY A 1 133 ? 7.180 40.370 -25.892 1.00 32.47 133 GLY A C 1
ATOM 964 O O . GLY A 1 133 ? 8.237 40.966 -26.056 1.00 32.47 133 GLY A O 1
ATOM 965 N N . GLU A 1 134 ? 7.101 39.103 -25.480 1.00 28.02 134 GLU A N 1
ATOM 966 C CA . GLU A 1 134 ? 8.230 38.168 -25.450 1.00 28.02 134 GLU A CA 1
ATOM 967 C C . GLU A 1 134 ? 7.693 36.731 -25.623 1.00 28.02 134 GLU A C 1
ATOM 969 O O . GLU A 1 134 ? 6.736 36.328 -24.957 1.00 28.02 134 GLU A O 1
ATOM 974 N N . GLU A 1 135 ? 8.241 35.977 -26.581 1.00 32.88 135 GLU A N 1
ATOM 975 C CA . GLU A 1 135 ? 7.836 34.600 -26.897 1.00 32.88 135 GLU A CA 1
ATOM 976 C C . GLU A 1 135 ? 8.140 33.650 -25.723 1.00 32.88 135 GLU A C 1
ATOM 978 O O . GLU A 1 135 ? 9.288 33.475 -25.318 1.00 32.88 135 GLU A O 1
ATOM 983 N N . VAL A 1 136 ? 7.101 33.001 -25.186 1.00 36.34 136 VAL A N 1
ATOM 984 C CA . VAL A 1 136 ? 7.192 32.041 -24.072 1.00 36.34 136 VAL A CA 1
ATOM 985 C C . VAL A 1 136 ? 7.261 30.603 -24.622 1.00 36.34 136 VAL A C 1
ATOM 987 O O . VAL A 1 136 ? 6.466 30.257 -25.499 1.00 36.34 136 VAL A O 1
ATOM 990 N N . PRO A 1 137 ? 8.148 29.720 -24.111 1.00 34.00 137 PRO A N 1
ATOM 991 C CA . PRO A 1 137 ? 8.211 28.321 -24.535 1.00 34.00 137 PRO A CA 1
ATOM 992 C C . PRO A 1 137 ? 6.889 27.611 -24.231 1.00 34.00 137 PRO A C 1
ATOM 994 O O . PRO A 1 137 ? 6.348 27.782 -23.140 1.00 34.00 137 PRO A O 1
ATOM 997 N N . GLN A 1 138 ? 6.382 26.810 -25.175 1.00 43.75 138 GLN A N 1
ATOM 998 C CA . GLN A 1 138 ? 5.101 26.097 -25.077 1.00 43.75 138 GLN A CA 1
ATOM 999 C C . GLN A 1 138 ? 4.989 25.304 -23.764 1.00 43.75 138 GLN A C 1
ATOM 1001 O O . GLN A 1 138 ? 5.468 24.176 -23.636 1.00 43.75 138 GLN A O 1
ATOM 1006 N N . GLN A 1 139 ? 4.331 25.907 -22.775 1.00 37.12 139 GLN A N 1
ATOM 1007 C CA . GLN A 1 139 ? 3.932 25.247 -21.544 1.00 37.12 139 GLN A CA 1
ATOM 1008 C C . GLN A 1 139 ? 2.824 24.260 -21.901 1.00 37.12 139 GLN A C 1
ATOM 1010 O O . GLN A 1 139 ? 1.797 24.644 -22.465 1.00 37.12 139 GLN A O 1
ATOM 1015 N N . ARG A 1 140 ? 3.030 22.978 -21.571 1.00 39.16 140 ARG A N 1
ATOM 1016 C CA . ARG A 1 140 ? 1.950 21.982 -21.572 1.00 39.16 140 ARG A CA 1
ATOM 1017 C C . ARG A 1 140 ? 0.755 22.597 -20.837 1.00 39.16 140 ARG A C 1
ATOM 1019 O O . ARG A 1 140 ? 0.962 23.100 -19.728 1.00 39.16 140 ARG A O 1
ATOM 1026 N N . PRO A 1 141 ? -0.457 22.597 -21.420 1.00 35.34 141 PRO A N 1
ATOM 1027 C CA . PRO A 1 141 ? -1.596 23.239 -20.788 1.00 35.34 141 PRO A CA 1
ATOM 1028 C C . PRO A 1 141 ? -1.776 22.617 -19.407 1.00 35.34 141 PRO A C 1
ATOM 1030 O O . PRO A 1 141 ? -1.976 21.406 -19.287 1.00 35.34 141 PRO A O 1
ATOM 1033 N N . ARG A 1 142 ? -1.656 23.436 -18.354 1.00 45.81 142 ARG A N 1
ATOM 1034 C CA . ARG A 1 142 ? -2.106 23.038 -17.023 1.00 45.81 142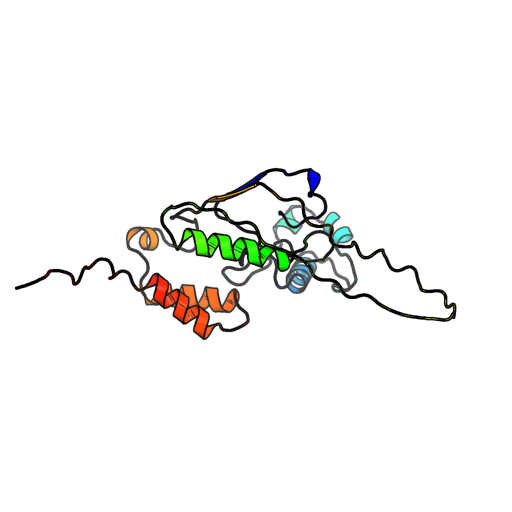 ARG A CA 1
ATOM 1035 C C . ARG A 1 142 ? -3.570 22.660 -17.186 1.00 45.81 142 ARG A C 1
ATOM 1037 O O . ARG A 1 142 ? -4.381 23.532 -17.494 1.00 45.81 142 ARG A O 1
ATOM 1044 N N . LEU A 1 143 ? -3.893 21.374 -17.030 1.00 50.16 143 LEU A N 1
ATOM 1045 C CA . LEU A 1 143 ? -5.279 20.958 -16.881 1.00 50.16 143 LEU A CA 1
ATOM 1046 C C . LEU A 1 143 ? -5.819 21.754 -15.695 1.00 50.16 143 LEU A C 1
ATOM 1048 O O . LEU A 1 143 ? -5.416 21.530 -14.555 1.00 50.16 143 LEU A O 1
ATOM 1052 N N . GLN A 1 144 ? -6.670 22.736 -15.980 1.00 46.56 144 GLN A N 1
ATOM 1053 C CA . GLN A 1 144 ? -7.462 23.362 -14.939 1.00 46.56 144 GLN A CA 1
ATOM 1054 C C . GLN A 1 144 ? -8.308 22.236 -14.339 1.00 46.56 144 GLN A C 1
ATOM 1056 O O . GLN A 1 144 ? -8.966 21.529 -15.112 1.00 46.56 144 GLN A O 1
ATOM 1061 N N . PRO A 1 145 ? -8.256 22.003 -13.017 1.00 48.62 145 PRO A N 1
ATOM 1062 C CA . PRO A 1 145 ? -9.098 20.994 -12.402 1.00 48.62 145 PRO A CA 1
ATOM 1063 C C . PRO A 1 145 ? -10.545 21.397 -12.673 1.00 48.62 145 PRO A C 1
ATOM 1065 O O . PRO A 1 145 ? -11.031 22.409 -12.166 1.00 48.62 145 PRO A O 1
ATOM 1068 N N . ARG A 1 146 ? -11.216 20.648 -13.553 1.00 51.41 146 ARG A N 1
ATOM 1069 C CA . ARG A 1 146 ? -12.653 20.806 -13.748 1.00 51.41 146 ARG A CA 1
ATOM 1070 C C . ARG A 1 146 ? -13.315 20.428 -12.422 1.00 51.41 146 ARG A C 1
ATOM 1072 O O . ARG A 1 146 ? -12.825 19.521 -11.746 1.00 51.41 146 ARG A O 1
ATOM 1079 N N . PRO A 1 147 ? -14.384 21.126 -12.010 1.00 55.31 147 PRO A N 1
ATOM 1080 C CA . PRO A 1 147 ? -15.117 20.735 -10.819 1.00 55.31 147 PRO A CA 1
ATOM 1081 C C . PRO A 1 147 ? -15.589 19.293 -11.012 1.00 55.31 147 PRO A C 1
ATOM 1083 O O . PRO A 1 147 ? -16.343 19.004 -11.941 1.00 55.31 147 PRO A O 1
ATOM 1086 N N . ALA A 1 148 ? -15.079 18.393 -10.171 1.00 59.66 148 ALA A N 1
ATOM 1087 C CA . ALA A 1 148 ? -15.353 16.971 -10.277 1.00 59.66 148 ALA A CA 1
ATOM 1088 C C . ALA A 1 148 ? -16.870 16.738 -10.254 1.00 59.66 148 ALA A C 1
ATOM 1090 O O . ALA A 1 148 ? -17.580 17.255 -9.386 1.00 59.66 148 ALA A O 1
ATOM 1091 N N . SER A 1 149 ? -17.371 15.951 -11.206 1.00 62.84 149 SER A N 1
ATOM 1092 C CA . SER A 1 149 ? -18.776 15.547 -11.232 1.00 62.84 149 SER A CA 1
ATOM 1093 C C . SER A 1 149 ? -19.151 14.876 -9.902 1.00 62.84 149 SER A C 1
ATOM 1095 O O . SER A 1 149 ? -18.427 14.008 -9.402 1.00 62.84 149 SER A O 1
ATOM 1097 N N . ARG A 1 150 ? -20.274 15.294 -9.304 1.00 69.25 150 ARG A N 1
ATOM 1098 C CA . ARG A 1 150 ? -20.804 14.714 -8.060 1.00 69.25 150 ARG A CA 1
ATOM 1099 C C . ARG A 1 150 ? -21.120 13.232 -8.291 1.00 69.25 150 ARG A C 1
ATOM 1101 O O . ARG A 1 150 ? -21.839 12.910 -9.232 1.00 69.25 150 ARG A O 1
ATOM 1108 N N . LYS A 1 151 ? -20.599 12.344 -7.436 1.00 73.44 151 LYS A N 1
ATOM 1109 C CA . LYS A 1 151 ? -20.787 10.886 -7.544 1.00 73.44 151 LYS A CA 1
ATOM 1110 C C . LYS A 1 151 ? -21.467 10.293 -6.308 1.00 73.44 151 LYS A C 1
ATOM 1112 O O . LYS A 1 151 ? -21.152 10.658 -5.178 1.00 73.44 151 LYS A O 1
ATOM 1117 N N . ASP A 1 152 ? -22.338 9.324 -6.573 1.00 83.19 152 ASP A N 1
ATOM 1118 C CA . ASP A 1 152 ? -22.894 8.325 -5.655 1.00 83.19 152 ASP A CA 1
ATOM 1119 C C . ASP A 1 152 ? -21.845 7.567 -4.833 1.00 83.19 152 ASP A C 1
ATOM 1121 O O . ASP A 1 152 ? -21.314 6.617 -5.396 1.00 83.19 152 ASP A O 1
ATOM 1125 N N . LEU A 1 153 ? -21.528 7.892 -3.570 1.00 83.88 153 LEU A N 1
ATOM 1126 C CA . LEU A 1 153 ? -20.559 7.110 -2.776 1.00 83.88 153 LEU A CA 1
ATOM 1127 C C . LEU A 1 153 ? -21.217 6.345 -1.619 1.00 83.88 153 LEU A C 1
ATOM 1129 O O . LEU A 1 153 ? -21.795 6.942 -0.715 1.00 83.88 153 LEU A O 1
ATOM 1133 N N . LEU A 1 154 ? -21.057 5.021 -1.618 1.00 86.62 154 LEU A N 1
ATOM 1134 C CA . LEU A 1 154 ? -21.371 4.136 -0.497 1.00 86.62 154 LEU A CA 1
ATOM 1135 C C . LEU A 1 154 ? -20.075 3.506 0.022 1.00 86.62 154 LEU A C 1
ATOM 1137 O O . LEU A 1 154 ? -19.342 2.883 -0.743 1.00 86.62 154 LEU A O 1
ATOM 1141 N N . PHE A 1 155 ? -19.800 3.631 1.318 1.00 87.75 155 PHE A N 1
ATOM 1142 C CA . PHE A 1 155 ? -18.717 2.905 1.980 1.00 87.75 155 PHE A CA 1
ATOM 1143 C C . PHE A 1 155 ? -19.297 1.879 2.950 1.00 87.75 155 PHE A C 1
ATOM 1145 O O . PHE A 1 155 ? -20.290 2.140 3.627 1.00 87.75 155 PHE A O 1
ATOM 1152 N N . THR A 1 156 ? -18.670 0.712 3.027 1.00 83.25 156 THR A N 1
ATOM 1153 C CA . THR A 1 156 ? -19.014 -0.320 4.001 1.00 83.25 156 THR A CA 1
ATOM 1154 C C . THR A 1 156 ? -17.776 -0.719 4.780 1.00 83.25 156 THR A C 1
ATOM 1156 O O . THR A 1 156 ? -16.690 -0.867 4.214 1.00 83.25 156 THR A O 1
ATOM 1159 N N . LEU A 1 157 ? -17.969 -0.961 6.068 1.00 84.69 157 LEU A N 1
ATOM 1160 C CA . LEU A 1 157 ? -16.941 -1.442 6.977 1.00 84.69 157 LEU A CA 1
ATOM 1161 C C . LEU A 1 157 ? -17.322 -2.841 7.461 1.00 84.69 157 LEU A C 1
ATOM 1163 O O . LEU A 1 157 ? -18.501 -3.193 7.504 1.00 84.69 157 LEU A O 1
ATOM 1167 N N . THR A 1 158 ? -16.319 -3.622 7.841 1.00 80.12 158 THR A N 1
ATOM 1168 C CA . THR A 1 158 ? -16.499 -4.926 8.483 1.00 80.12 158 THR A CA 1
ATOM 1169 C C . THR A 1 158 ? -15.842 -4.889 9.855 1.00 80.12 158 THR A C 1
ATOM 1171 O O . THR A 1 158 ? -14.799 -4.264 10.029 1.00 80.12 158 THR A O 1
ATOM 1174 N N . SER A 1 159 ? -16.446 -5.560 10.835 1.00 68.38 159 SER A N 1
ATOM 1175 C CA . SER A 1 159 ? -15.837 -5.757 12.155 1.00 68.38 159 SER A CA 1
ATOM 1176 C C . SER A 1 159 ? -14.647 -6.717 12.109 1.00 68.38 159 SER A C 1
ATOM 1178 O O . SER A 1 159 ? -13.838 -6.739 13.033 1.00 68.38 159 SER A O 1
ATOM 1180 N N . THR A 1 160 ? -14.538 -7.517 11.047 1.00 63.41 160 THR A N 1
ATOM 1181 C CA . THR A 1 160 ? -13.473 -8.501 10.862 1.00 63.41 160 THR A CA 1
ATOM 1182 C C . THR A 1 160 ? -12.759 -8.213 9.551 1.00 63.41 160 THR A C 1
ATOM 1184 O O . THR A 1 160 ? -13.099 -8.765 8.505 1.00 63.41 160 THR A O 1
ATOM 1187 N N . GLU A 1 161 ? -11.790 -7.300 9.589 1.00 68.31 161 GLU A N 1
ATOM 1188 C CA . GLU A 1 161 ? -10.840 -7.146 8.489 1.00 68.31 161 GLU A CA 1
ATOM 1189 C C . GLU A 1 161 ? -9.776 -8.239 8.597 1.00 68.31 161 GLU A C 1
ATOM 1191 O O . GLU A 1 161 ? -9.224 -8.497 9.670 1.00 68.31 161 GLU A O 1
ATOM 1196 N N . SER A 1 162 ? -9.486 -8.910 7.486 1.00 58.28 162 SER A N 1
ATOM 1197 C CA . SER A 1 162 ? -8.455 -9.940 7.446 1.00 58.28 162 SER A CA 1
ATOM 1198 C C . SER A 1 162 ? -7.073 -9.287 7.389 1.00 58.28 162 SER A C 1
ATOM 1200 O O . SER A 1 162 ? -6.507 -9.104 6.312 1.00 58.28 162 SER A O 1
ATOM 1202 N N . TYR A 1 163 ? -6.518 -8.940 8.548 1.00 62.22 163 TYR A N 1
ATOM 1203 C CA . TYR A 1 163 ? -5.077 -8.742 8.674 1.00 62.22 163 TYR A CA 1
ATOM 1204 C C . TYR A 1 163 ? -4.421 -10.110 8.916 1.00 62.22 163 TYR A C 1
ATOM 1206 O O . TYR A 1 163 ? -4.714 -10.738 9.933 1.00 62.22 163 TYR A O 1
ATOM 1214 N N . PRO A 1 164 ? -3.515 -10.583 8.038 1.00 65.25 164 PRO A N 1
ATOM 1215 C CA . PRO A 1 164 ? -2.865 -11.893 8.183 1.00 65.25 164 PRO A CA 1
ATOM 1216 C C . PRO A 1 164 ? -1.885 -11.973 9.371 1.00 65.25 164 PRO A C 1
ATOM 1218 O O . PRO A 1 164 ? -1.248 -12.996 9.588 1.00 65.25 164 PRO A O 1
ATOM 1221 N N . ASP A 1 165 ? -1.761 -10.896 10.144 1.00 69.00 165 ASP A N 1
ATOM 1222 C CA . ASP A 1 165 ? -0.802 -10.750 11.234 1.00 69.00 165 ASP A CA 1
ATOM 1223 C C . ASP A 1 165 ? -1.296 -11.279 12.591 1.00 69.00 165 ASP A C 1
ATOM 1225 O O . ASP A 1 165 ? -0.533 -11.261 13.561 1.00 69.00 165 ASP A O 1
ATOM 1229 N N . LEU A 1 166 ? -2.564 -11.687 12.691 1.00 80.00 166 LEU A N 1
ATOM 1230 C CA . LEU A 1 166 ? -3.147 -12.213 13.924 1.00 80.00 166 LEU A CA 1
ATOM 1231 C C . LEU A 1 166 ? -3.164 -13.740 13.898 1.00 80.00 166 LEU A C 1
ATOM 1233 O O . LEU A 1 166 ? -3.626 -14.354 12.937 1.00 80.00 166 LEU A O 1
ATOM 1237 N N . SER A 1 167 ? -2.685 -14.362 14.974 1.00 84.00 167 SER A N 1
ATOM 1238 C CA . SER A 1 167 ? -2.807 -15.810 15.140 1.00 84.00 167 SER A CA 1
ATOM 1239 C C . SER A 1 167 ? -4.254 -16.205 15.450 1.00 84.00 167 SER A C 1
ATOM 1241 O O . SER A 1 167 ? -5.030 -15.409 15.980 1.00 84.00 167 SER A O 1
ATOM 1243 N N . ALA A 1 168 ? -4.616 -17.466 15.189 1.00 85.62 168 ALA A N 1
ATOM 1244 C CA . ALA A 1 168 ? -5.937 -17.996 15.546 1.00 85.62 168 ALA A CA 1
ATOM 1245 C C . ALA A 1 168 ? -6.263 -17.786 17.037 1.00 85.62 168 ALA A C 1
ATOM 1247 O O . ALA A 1 168 ? -7.375 -17.409 17.388 1.00 85.62 168 ALA A O 1
ATOM 1248 N N . GLN A 1 169 ? -5.258 -17.929 17.905 1.00 85.06 169 GLN A N 1
ATOM 1249 C CA . GLN A 1 169 ? -5.404 -17.695 19.338 1.00 85.06 169 GLN A CA 1
ATOM 1250 C C . GLN A 1 169 ? -5.701 -16.221 19.658 1.00 85.06 169 GLN A C 1
ATOM 1252 O O . GLN A 1 169 ? -6.524 -15.931 20.515 1.00 85.06 169 GLN A O 1
ATOM 1257 N N . GLN A 1 170 ? -5.072 -15.274 18.960 1.00 86.44 170 GLN A N 1
ATOM 1258 C CA . GLN A 1 170 ? -5.344 -13.845 19.155 1.00 86.44 170 GLN A CA 1
ATOM 1259 C C . GLN A 1 170 ? -6.733 -13.439 18.655 1.00 86.44 170 GLN A C 1
ATOM 1261 O O . GLN A 1 170 ? -7.326 -12.510 19.196 1.00 86.44 170 GLN A O 1
ATOM 1266 N N . LEU A 1 171 ? -7.256 -14.127 17.639 1.00 83.12 171 LEU A N 1
ATOM 1267 C CA . LEU A 1 171 ? -8.625 -13.922 17.170 1.00 83.12 171 LEU A CA 1
ATOM 1268 C C . LEU A 1 171 ? -9.657 -14.452 18.173 1.00 83.12 171 LEU A C 1
ATOM 1270 O O . LEU A 1 171 ? -10.693 -13.824 18.362 1.00 83.12 171 LEU A O 1
ATOM 1274 N N . GLU A 1 172 ? -9.372 -15.583 18.820 1.00 83.50 172 GLU A N 1
ATOM 1275 C CA . GLU A 1 172 ? -10.289 -16.222 19.770 1.00 83.50 172 GLU A CA 1
ATOM 1276 C C . GLU A 1 172 ? -10.252 -15.577 21.165 1.00 83.50 172 GLU A C 1
ATOM 1278 O O . GLU A 1 172 ? -11.296 -15.297 21.750 1.00 83.50 172 GLU A O 1
ATOM 1283 N N . PHE A 1 173 ? -9.056 -15.307 21.692 1.00 85.94 173 PHE A N 1
ATOM 1284 C CA . PHE A 1 173 ? -8.856 -14.832 23.067 1.00 85.94 173 PHE A CA 1
ATOM 1285 C C . PHE A 1 173 ? -8.537 -13.334 23.162 1.00 85.94 173 PHE A C 1
ATOM 1287 O O . PHE A 1 173 ? -8.438 -12.793 24.264 1.00 85.94 173 PHE A O 1
ATOM 1294 N N . GLY A 1 174 ? -8.392 -12.653 22.024 1.00 83.06 174 GLY A N 1
ATOM 1295 C CA . GLY A 1 174 ? -8.030 -11.241 21.955 1.00 83.06 174 GLY A CA 1
ATOM 1296 C C . GLY A 1 174 ? -6.523 -10.977 22.046 1.00 83.06 174 GLY A C 1
ATOM 1297 O O . GLY A 1 174 ? -5.691 -11.879 22.160 1.00 83.06 174 GLY A O 1
ATOM 1298 N N . LEU A 1 175 ? -6.165 -9.693 21.965 1.00 85.88 175 LEU A N 1
ATOM 1299 C CA . LEU A 1 175 ? -4.788 -9.209 22.072 1.00 85.88 175 LEU A CA 1
ATOM 1300 C C . LEU A 1 175 ? -4.465 -8.783 23.504 1.00 85.88 175 LEU A C 1
ATOM 1302 O O . LEU A 1 175 ? -5.217 -8.028 24.117 1.00 85.88 175 LEU A O 1
ATOM 1306 N N . ASP A 1 176 ? -3.295 -9.180 23.999 1.00 88.38 176 ASP A N 1
ATOM 1307 C CA . ASP A 1 176 ? -2.734 -8.632 25.230 1.00 88.38 176 ASP A CA 1
ATOM 1308 C C . ASP A 1 176 ? -2.295 -7.172 25.033 1.00 88.38 176 ASP A C 1
ATOM 1310 O O . ASP A 1 176 ? -1.909 -6.748 23.939 1.00 88.38 176 ASP A O 1
ATOM 1314 N N . GLU A 1 177 ? -2.301 -6.391 26.115 1.00 89.00 177 GLU A N 1
ATOM 1315 C CA . GLU A 1 177 ? -1.986 -4.958 26.067 1.00 89.00 177 GLU A CA 1
ATOM 1316 C C . GLU A 1 177 ? -0.606 -4.671 25.476 1.00 89.00 177 GLU A C 1
ATOM 1318 O O . GLU A 1 177 ? -0.433 -3.713 24.723 1.00 89.00 177 GLU A O 1
ATOM 1323 N N . ARG A 1 178 ? 0.388 -5.516 25.778 1.00 89.88 178 ARG A N 1
ATOM 1324 C CA . ARG A 1 178 ? 1.753 -5.340 25.269 1.00 89.88 178 ARG A CA 1
ATOM 1325 C C . ARG A 1 178 ? 1.800 -5.529 23.759 1.00 89.88 178 ARG A C 1
ATOM 1327 O O . ARG A 1 178 ? 2.413 -4.709 23.069 1.00 89.88 178 ARG A O 1
ATOM 1334 N N . THR A 1 179 ? 1.158 -6.575 23.238 1.00 89.12 179 THR A N 1
ATOM 1335 C CA . THR A 1 179 ? 1.084 -6.802 21.789 1.00 89.12 179 THR A CA 1
ATOM 1336 C C . THR A 1 179 ? 0.266 -5.725 21.098 1.00 89.12 179 THR A C 1
ATOM 1338 O O . THR A 1 179 ? 0.739 -5.181 20.098 1.00 89.12 179 THR A O 1
ATOM 1341 N N . ARG A 1 180 ? -0.897 -5.351 21.646 1.00 89.44 180 ARG A N 1
ATOM 1342 C CA . ARG A 1 180 ? -1.718 -4.242 21.138 1.00 89.44 180 ARG A CA 1
ATOM 1343 C C . ARG A 1 180 ? -0.895 -2.959 21.037 1.00 89.44 180 ARG A C 1
ATOM 1345 O O . ARG A 1 180 ? -0.794 -2.378 19.959 1.00 89.44 180 ARG A O 1
ATOM 1352 N N . ASP A 1 181 ? -0.248 -2.544 22.122 1.00 92.81 181 ASP A N 1
ATOM 1353 C CA . ASP A 1 181 ? 0.537 -1.309 22.162 1.00 92.81 181 ASP A CA 1
ATOM 1354 C C . ASP A 1 181 ? 1.741 -1.365 21.216 1.00 92.81 181 ASP A C 1
ATOM 1356 O O . ASP A 1 181 ? 2.093 -0.362 20.590 1.00 92.81 181 ASP A O 1
ATOM 1360 N N . ARG A 1 182 ? 2.382 -2.532 21.071 1.00 92.31 182 ARG A N 1
ATOM 1361 C CA . ARG A 1 182 ? 3.460 -2.732 20.093 1.00 92.31 182 ARG A CA 1
ATOM 1362 C C . ARG A 1 182 ? 2.945 -2.608 18.660 1.00 92.31 182 ARG A C 1
ATOM 1364 O O . ARG A 1 182 ? 3.617 -1.984 17.833 1.00 92.31 182 ARG A O 1
ATOM 1371 N N . LEU A 1 183 ? 1.783 -3.186 18.369 1.00 91.19 183 LEU A N 1
ATOM 1372 C CA . LEU A 1 183 ? 1.152 -3.161 17.053 1.00 91.19 183 LEU A CA 1
ATOM 1373 C C . LEU A 1 183 ? 0.747 -1.734 16.679 1.00 91.19 183 LEU A C 1
ATOM 1375 O O . LEU A 1 183 ? 1.216 -1.223 15.661 1.00 91.19 183 LEU A O 1
ATOM 1379 N N . LEU A 1 184 ? 0.001 -1.057 17.555 1.00 91.94 184 LEU A N 1
ATOM 1380 C CA . LEU A 1 184 ? -0.416 0.335 17.377 1.00 91.94 184 LEU A CA 1
ATOM 1381 C C . LEU A 1 184 ? 0.785 1.272 17.227 1.00 91.94 184 LEU A C 1
ATOM 1383 O O . LEU A 1 184 ? 0.819 2.094 16.316 1.00 91.94 184 LEU A O 1
ATOM 1387 N N . ARG A 1 185 ? 1.821 1.121 18.059 1.00 94.44 185 ARG A N 1
ATOM 1388 C CA . ARG A 1 185 ? 3.033 1.948 17.951 1.00 94.44 185 ARG A CA 1
ATOM 1389 C C . ARG A 1 185 ? 3.758 1.730 16.622 1.00 94.44 185 ARG A C 1
ATOM 1391 O O . ARG A 1 185 ? 4.244 2.692 16.032 1.00 94.44 185 ARG A O 1
ATOM 1398 N N . THR A 1 186 ? 3.829 0.485 16.146 1.00 94.19 186 THR A N 1
ATOM 1399 C CA . THR A 1 186 ? 4.450 0.156 14.852 1.00 94.19 186 THR A CA 1
ATOM 1400 C C . THR A 1 186 ? 3.653 0.756 13.699 1.00 94.19 186 THR A C 1
ATOM 1402 O O . THR A 1 186 ? 4.244 1.395 12.828 1.00 94.19 186 THR A O 1
ATOM 1405 N N . PHE A 1 187 ? 2.326 0.610 13.730 1.00 92.00 187 PHE A N 1
ATOM 1406 C CA . PHE A 1 187 ? 1.426 1.227 12.762 1.00 92.00 187 PHE A CA 1
ATOM 1407 C C . PHE A 1 187 ? 1.617 2.741 12.726 1.00 92.00 187 PHE A C 1
ATOM 1409 O O . PHE A 1 187 ? 1.946 3.279 11.675 1.00 92.00 187 PHE A O 1
ATOM 1416 N N . VAL A 1 188 ? 1.530 3.422 13.873 1.00 94.56 188 VAL A N 1
ATOM 1417 C CA . VAL A 1 188 ? 1.638 4.886 13.925 1.00 94.56 188 VAL A CA 1
ATOM 1418 C C . VAL A 1 188 ? 2.993 5.380 13.421 1.00 94.56 188 VAL A C 1
ATOM 1420 O O . VAL A 1 188 ? 3.066 6.337 12.649 1.00 94.56 188 VAL A O 1
ATOM 1423 N N . ARG A 1 189 ? 4.080 4.710 13.816 1.00 94.88 189 ARG A N 1
ATOM 1424 C CA . ARG A 1 189 ? 5.437 5.070 13.387 1.00 94.88 189 ARG A CA 1
ATOM 1425 C C . ARG A 1 189 ? 5.608 4.973 11.871 1.00 94.88 189 ARG A C 1
ATOM 1427 O O . ARG A 1 189 ? 6.249 5.844 11.288 1.00 94.88 189 ARG A O 1
ATOM 1434 N N . ASN A 1 190 ? 5.079 3.916 11.260 1.00 92.38 190 ASN A N 1
ATOM 1435 C CA . ASN A 1 190 ? 5.245 3.668 9.830 1.00 92.38 190 ASN A CA 1
ATOM 1436 C C . ASN A 1 190 ? 4.241 4.496 9.000 1.00 92.38 190 ASN A C 1
ATOM 1438 O O . ASN A 1 190 ? 4.592 5.028 7.949 1.00 92.38 190 ASN A O 1
ATOM 1442 N N . ALA A 1 191 ? 3.005 4.650 9.484 1.00 89.88 191 ALA A N 1
ATOM 1443 C CA . ALA A 1 191 ? 1.910 5.293 8.765 1.00 89.88 191 ALA A CA 1
ATOM 1444 C C . ALA A 1 191 ? 1.846 6.820 8.935 1.00 89.88 191 ALA A C 1
ATOM 1446 O O . ALA A 1 191 ? 1.260 7.489 8.087 1.00 89.88 191 ALA A O 1
ATOM 1447 N N . PHE A 1 192 ? 2.473 7.430 9.938 1.00 91.06 192 PHE A N 1
ATOM 1448 C CA . PHE A 1 192 ? 2.403 8.887 10.121 1.00 91.06 192 PHE A CA 1
ATOM 1449 C C . PHE A 1 192 ? 3.793 9.509 10.197 1.00 91.06 192 PHE A C 1
ATOM 1451 O O . PHE A 1 192 ? 4.740 8.901 10.694 1.00 91.06 192 PHE A O 1
ATOM 1458 N N . LEU A 1 193 ? 3.933 10.732 9.686 1.00 89.19 193 LEU A N 1
ATOM 1459 C CA . LEU A 1 193 ? 5.183 11.497 9.756 1.00 89.19 193 LEU A CA 1
ATOM 1460 C C . LEU A 1 193 ? 5.201 12.432 10.970 1.00 89.19 193 LEU A C 1
ATOM 1462 O O . LEU A 1 193 ? 6.208 12.504 11.669 1.00 89.19 193 LEU A O 1
ATOM 1466 N N . PHE A 1 194 ? 4.067 13.069 11.263 1.00 93.31 194 PHE A N 1
ATOM 1467 C CA . PHE A 1 194 ? 3.923 14.089 12.304 1.00 93.31 194 PHE A CA 1
ATOM 1468 C C . PHE A 1 194 ? 3.015 13.616 13.445 1.00 93.31 194 PHE A C 1
ATOM 1470 O O . PHE A 1 194 ? 2.274 12.649 13.286 1.00 93.31 194 PHE A O 1
ATOM 1477 N N . HIS A 1 195 ? 3.102 14.281 14.603 1.00 95.44 195 HIS A N 1
ATOM 1478 C CA . HIS A 1 195 ? 2.234 14.070 15.779 1.00 95.44 195 HIS A CA 1
ATOM 1479 C C . HIS A 1 195 ? 2.109 12.616 16.268 1.00 95.44 195 HIS A C 1
ATOM 1481 O O . HIS A 1 195 ? 1.142 12.247 16.927 1.00 95.44 195 HIS A O 1
ATOM 1487 N N . ARG A 1 196 ? 3.112 11.770 15.995 1.00 95.19 196 ARG A N 1
ATOM 1488 C CA . ARG A 1 196 ? 3.067 10.324 16.280 1.00 95.19 196 ARG A CA 1
ATOM 1489 C C . ARG A 1 196 ? 2.708 10.000 17.732 1.00 95.19 196 ARG A C 1
ATOM 1491 O O . ARG A 1 196 ? 1.947 9.071 17.968 1.00 95.19 196 ARG A O 1
ATOM 1498 N N . SER A 1 197 ? 3.252 10.743 18.697 1.00 95.62 197 SER A N 1
ATOM 1499 C CA . SER A 1 197 ? 2.976 10.516 20.121 1.00 95.62 197 SER A CA 1
ATOM 1500 C C . SER A 1 197 ? 1.513 10.780 20.467 1.00 95.62 197 SER A C 1
ATOM 1502 O O . SER A 1 197 ? 0.897 9.951 21.127 1.00 95.62 197 SER A O 1
ATOM 1504 N N . GLU A 1 198 ? 0.965 11.892 19.973 1.00 95.88 198 GLU A N 1
ATOM 1505 C CA . GLU A 1 198 ? -0.421 12.308 20.193 1.00 95.88 198 GLU A CA 1
ATOM 1506 C C . GLU A 1 198 ? -1.402 11.338 19.524 1.00 95.88 198 GLU A C 1
ATOM 1508 O O . GLU A 1 198 ? -2.295 10.804 20.182 1.00 95.88 198 GLU A O 1
ATOM 1513 N N . ILE A 1 199 ? -1.157 11.007 18.251 1.00 94.12 199 ILE A N 1
ATOM 1514 C CA . ILE A 1 199 ? -1.943 10.022 17.495 1.00 94.12 199 ILE A CA 1
ATOM 1515 C C . ILE A 1 199 ? -1.947 8.673 18.219 1.00 94.12 199 ILE A C 1
ATOM 1517 O O . ILE A 1 199 ? -2.999 8.056 18.380 1.00 94.12 199 ILE A O 1
ATOM 1521 N N . PHE A 1 200 ? -0.784 8.213 18.690 1.00 95.25 200 PHE A N 1
ATOM 1522 C CA . PHE A 1 200 ? -0.692 6.963 19.439 1.00 95.25 200 PHE A CA 1
ATOM 1523 C C . PHE A 1 200 ? -1.502 7.010 20.739 1.00 95.25 200 PHE A C 1
ATOM 1525 O O . PHE A 1 200 ? -2.205 6.046 21.033 1.00 95.25 200 PHE A O 1
ATOM 1532 N N . SER A 1 201 ? -1.435 8.102 21.509 1.00 93.19 201 SER A N 1
ATOM 1533 C CA . SER A 1 201 ? -2.237 8.238 22.731 1.00 93.19 201 SER A CA 1
ATOM 1534 C C . SER A 1 201 ? -3.738 8.236 22.452 1.00 93.19 201 SER A C 1
ATOM 1536 O O . SER A 1 201 ? -4.461 7.553 23.175 1.00 93.19 201 SER A O 1
ATOM 1538 N N . THR A 1 202 ? -4.195 8.914 21.397 1.00 93.19 202 THR A N 1
ATOM 1539 C CA . THR A 1 202 ? -5.611 8.935 21.000 1.00 93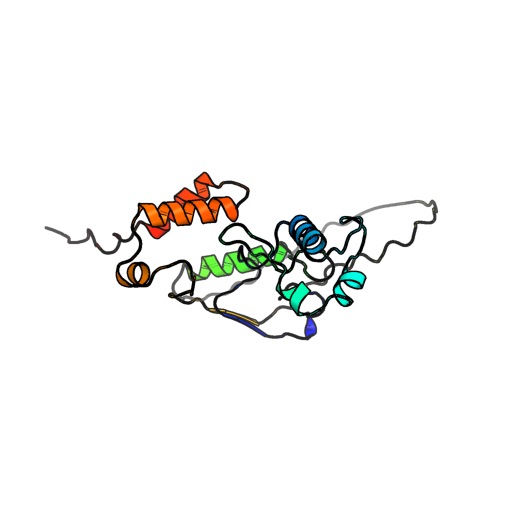.19 202 THR A CA 1
ATOM 1540 C C . THR A 1 202 ? -6.087 7.550 20.574 1.00 93.19 202 THR A C 1
ATOM 1542 O O . THR A 1 202 ? -7.092 7.066 21.087 1.00 93.19 202 THR A O 1
ATOM 1545 N N . LEU A 1 203 ? -5.330 6.867 19.706 1.00 90.69 203 LEU A N 1
ATOM 1546 C CA . LEU A 1 203 ? -5.654 5.500 19.283 1.00 90.69 203 LEU A CA 1
ATOM 1547 C C . LEU A 1 203 ? -5.661 4.534 20.465 1.00 90.69 203 LEU A C 1
ATOM 1549 O O . LEU A 1 203 ? -6.567 3.721 20.600 1.00 90.69 203 LEU A O 1
ATOM 1553 N N . ARG A 1 204 ? -4.666 4.616 21.351 1.00 90.75 204 ARG A N 1
ATOM 1554 C CA . ARG A 1 204 ? -4.651 3.772 22.544 1.00 90.75 204 ARG A CA 1
ATOM 1555 C C . ARG A 1 204 ? -5.882 4.046 23.405 1.00 90.75 204 ARG A C 1
ATOM 1557 O O . ARG A 1 204 ? -6.502 3.089 23.839 1.00 90.75 204 ARG A O 1
ATOM 1564 N N . ASN A 1 205 ? -6.243 5.307 23.639 1.00 89.38 205 ASN A N 1
ATOM 1565 C CA . ASN A 1 205 ? -7.405 5.659 24.453 1.00 89.38 205 ASN A CA 1
ATOM 1566 C C . ASN A 1 205 ? -8.701 5.052 23.893 1.00 89.38 205 ASN A C 1
ATOM 1568 O O . ASN A 1 205 ? -9.390 4.332 24.607 1.00 89.38 205 ASN A O 1
ATOM 1572 N N . GLU A 1 206 ? -8.963 5.258 22.601 1.00 85.12 206 GLU A N 1
ATOM 1573 C CA . GLU A 1 206 ? -10.170 4.761 21.927 1.00 85.12 206 GLU A CA 1
ATOM 1574 C C . GLU A 1 206 ? -10.312 3.231 22.010 1.00 85.12 206 GLU A C 1
ATOM 1576 O O . GLU A 1 206 ? -11.396 2.711 22.246 1.00 85.12 206 GLU A O 1
ATOM 1581 N N . TYR A 1 207 ? -9.203 2.495 21.868 1.00 74.31 207 TYR A N 1
ATOM 1582 C CA . TYR A 1 207 ? -9.206 1.026 21.816 1.00 74.31 207 TYR A CA 1
ATOM 1583 C C . TYR A 1 207 ? -8.848 0.337 23.148 1.00 74.31 207 TYR A C 1
ATOM 1585 O O . TYR A 1 207 ? -8.634 -0.881 23.179 1.00 74.31 207 TYR A O 1
ATOM 1593 N N . THR A 1 208 ? -8.766 1.086 24.253 1.00 75.12 208 THR A N 1
ATOM 1594 C CA . THR A 1 208 ? -8.542 0.532 25.606 1.00 75.12 208 THR A CA 1
ATOM 1595 C C . THR A 1 208 ? -9.763 0.692 26.510 1.00 75.12 208 THR A C 1
ATOM 1597 O O . THR A 1 208 ? -9.928 -0.100 27.433 1.00 75.12 208 THR A O 1
ATOM 1600 N N . ASP A 1 209 ? -10.643 1.655 26.232 1.00 61.66 209 ASP A N 1
ATOM 1601 C CA . ASP A 1 209 ? -11.755 2.014 27.117 1.00 61.66 209 ASP A CA 1
ATOM 1602 C C . ASP A 1 209 ? -13.006 1.140 26.874 1.00 61.66 209 ASP A C 1
ATOM 1604 O O . ASP A 1 209 ? -14.055 1.583 26.405 1.00 61.66 209 ASP A O 1
ATOM 1608 N N . TRP A 1 210 ? -12.890 -0.156 27.175 1.00 58.78 210 TRP A N 1
ATOM 1609 C CA . TRP A 1 210 ? -13.989 -1.127 27.048 1.00 58.78 210 TRP A CA 1
ATOM 1610 C C . TRP A 1 210 ? -14.980 -1.079 28.236 1.00 58.78 210 TRP A C 1
ATOM 1612 O O . TRP A 1 210 ? -16.049 -1.694 28.178 1.00 58.78 210 TRP A O 1
ATOM 1622 N N . GLU A 1 211 ? -14.674 -0.311 29.291 1.00 54.12 211 GLU A N 1
ATOM 1623 C CA . GLU A 1 211 ? -15.422 -0.252 30.561 1.00 54.12 211 GLU A CA 1
ATOM 1624 C C . GLU A 1 211 ? -16.531 0.814 30.635 1.00 54.12 211 GLU A C 1
ATOM 1626 O O . GLU A 1 211 ? -17.221 0.911 31.648 1.00 54.12 211 GLU A O 1
ATOM 1631 N N . ARG A 1 212 ? -16.884 1.494 29.532 1.00 54.16 212 ARG A N 1
ATOM 1632 C CA . ARG A 1 212 ? -18.255 2.052 29.425 1.00 54.16 212 ARG A CA 1
ATOM 1633 C C . ARG A 1 212 ? -19.340 0.968 29.354 1.00 54.16 212 ARG A C 1
ATOM 1635 O O . ARG A 1 212 ? -20.527 1.287 29.379 1.00 54.16 212 ARG A O 1
ATOM 1642 N N . ARG A 1 213 ? -18.972 -0.319 29.340 1.00 49.25 213 ARG A N 1
ATOM 1643 C CA . ARG A 1 213 ? -19.867 -1.449 29.648 1.00 49.25 213 ARG A CA 1
ATOM 1644 C C . ARG A 1 213 ? -19.948 -1.688 31.154 1.00 49.25 213 ARG A C 1
ATOM 1646 O O . ARG A 1 213 ? -19.626 -2.752 31.663 1.00 49.25 213 ARG A O 1
ATOM 1653 N N . GLY A 1 214 ? -20.390 -0.666 31.855 1.00 46.56 214 GLY A N 1
ATOM 1654 C CA . GLY A 1 214 ? -20.550 -0.679 33.293 1.00 46.56 214 GLY A CA 1
ATOM 1655 C C . GLY A 1 214 ? -21.130 0.654 33.680 1.00 46.56 214 GLY A C 1
ATOM 1656 O O . GLY A 1 214 ? -20.419 1.546 34.119 1.00 46.56 214 GLY A O 1
ATOM 1657 N N . SER A 1 215 ? -22.428 0.816 33.458 1.00 47.47 215 SER A N 1
ATOM 1658 C CA . SER A 1 215 ? -23.198 1.856 34.114 1.00 47.47 215 SER A CA 1
ATOM 1659 C C . SER A 1 215 ? -22.864 1.860 35.609 1.00 47.47 215 SER A C 1
ATOM 1661 O O . SER A 1 215 ? -23.449 1.100 36.382 1.00 47.47 215 SER A O 1
ATOM 1663 N N . SER A 1 216 ? -22.008 2.776 36.051 1.00 47.34 216 SER A N 1
ATOM 1664 C CA . SER A 1 216 ? -22.120 3.370 37.380 1.00 47.34 216 SER A CA 1
ATOM 1665 C C . SER A 1 216 ? -23.327 4.319 37.376 1.00 47.34 216 SER A C 1
ATOM 1667 O O . SER A 1 216 ? -23.239 5.516 37.614 1.00 47.34 216 SER A O 1
ATOM 1669 N N . SER A 1 217 ? -24.493 3.755 37.059 1.00 49.16 217 SER A N 1
ATOM 1670 C CA . SER A 1 217 ? -25.809 4.333 37.297 1.00 49.16 217 SER A CA 1
ATOM 1671 C C . SER A 1 217 ? -26.712 3.225 37.834 1.00 49.16 217 SER A C 1
ATOM 1673 O O . SER A 1 217 ? -27.682 2.813 37.203 1.00 49.16 217 SER A O 1
ATOM 1675 N N . ALA A 1 218 ? -26.368 2.713 39.011 1.00 41.44 218 ALA A N 1
ATOM 1676 C CA . ALA A 1 218 ? -27.377 2.228 39.935 1.00 41.44 218 ALA A CA 1
ATOM 1677 C C . ALA A 1 218 ? -27.589 3.357 40.952 1.00 41.44 218 ALA A C 1
ATOM 1679 O O . ALA A 1 218 ? -26.723 3.609 41.787 1.00 41.44 218 ALA A O 1
ATOM 1680 N N . GLY A 1 219 ? -28.698 4.094 40.808 1.00 42.97 219 GLY A N 1
ATOM 1681 C CA . GLY A 1 219 ? -29.206 4.982 41.861 1.00 42.97 219 GLY A CA 1
ATOM 1682 C C . GLY A 1 219 ? -29.437 4.177 43.143 1.00 42.97 219 GLY A C 1
ATOM 1683 O O . GLY A 1 219 ? -29.775 3.000 43.051 1.00 42.97 219 GLY A O 1
ATOM 1684 N N . GLY A 1 220 ? -29.087 4.725 44.309 1.00 34.59 220 GLY A N 1
ATOM 1685 C CA . GLY A 1 220 ? -30.043 5.333 45.253 1.00 34.59 220 GLY A CA 1
ATOM 1686 C C . GLY A 1 220 ? -30.735 4.263 46.121 1.00 34.59 220 GLY A C 1
ATOM 1687 O O . GLY A 1 220 ? -30.898 3.138 45.651 1.00 34.59 220 GLY A O 1
ATOM 1688 N N . PRO A 1 221 ? -31.189 4.541 47.356 1.00 43.19 221 PRO A N 1
ATOM 1689 C CA . PRO A 1 221 ? -31.377 5.834 48.025 1.00 43.19 221 PRO A CA 1
ATOM 1690 C C . PRO A 1 221 ? -30.242 6.265 48.968 1.00 43.19 221 PRO A C 1
ATOM 1692 O O . PRO A 1 221 ? -29.430 5.406 49.377 1.00 43.19 221 PRO A O 1
#

Sequence (221 aa):
MYFLPLAEDLLHRVILLSGSALSPWALQRDPLSVKRKVAEQTGCHGDLLEDDIAPCLRDKTLEELLAVSPDPPRFLPGFAPFVDGAAVLLSTETAGDVLTATAAAAASPPHSSSSHPPGSSESEGGGEGSEGGEEVPQQRPRLQPRPASRKDLLFTLTSTESYPDLSAQQLEFGLDERTRDRLLRTFVRNAFLFHRSEIFSTLRNEYTDWERRGSSSAGGP

Radius of gyration: 25.42 Å; chains: 1; bounding box: 55×68×75 Å